Protein AF-A0A960E0F8-F1 (afdb_monomer)

Solvent-accessible surface area (backbone atoms only — not comparable to full-atom values): 11034 Å² total; per-residue (Å²): 133,82,82,82,68,77,79,79,62,61,65,60,41,51,50,49,64,73,71,56,69,98,69,88,42,74,68,53,52,48,39,42,37,53,30,25,77,69,65,41,74,79,37,56,61,62,50,41,53,30,40,69,68,74,67,52,50,64,63,54,38,47,24,48,31,57,48,30,48,49,85,49,21,68,40,39,47,54,48,59,72,65,53,57,96,76,58,55,85,48,71,66,46,50,50,44,54,52,44,44,54,50,21,29,56,43,6,36,87,58,31,58,62,56,45,49,58,50,51,54,52,48,52,54,53,50,49,56,57,50,73,73,49,81,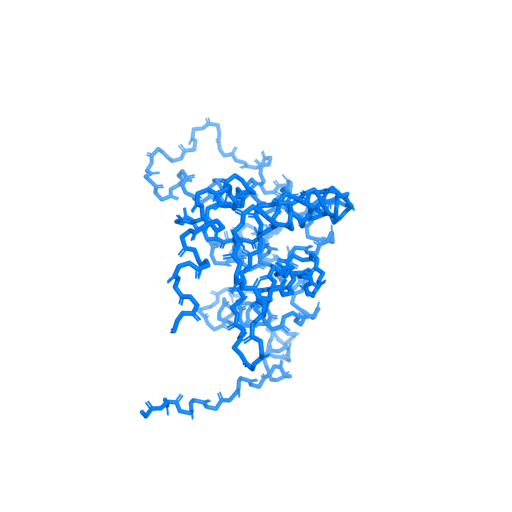94,63,79,68,49,74,48,80,44,79,51,78,59,62,27,22,46,36,43,34,46,90,91,47,75,47,78,38,74,56,52,38,85,39,93,91,45,60,70,42,71,75,70,67,35,73,68,48,52,53,55,50,60,72,65,71,117

Structure (mmCIF, N/CA/C/O backbone):
data_AF-A0A960E0F8-F1
#
_entry.id   AF-A0A960E0F8-F1
#
loop_
_atom_site.group_PDB
_atom_site.id
_atom_site.type_symbol
_atom_site.label_atom_id
_atom_site.label_alt_id
_atom_site.label_comp_id
_atom_site.label_asym_id
_atom_site.label_entity_id
_atom_site.label_seq_id
_atom_site.pdbx_PDB_ins_code
_atom_site.Cartn_x
_atom_site.Cartn_y
_atom_site.Cartn_z
_atom_site.occupancy
_atom_site.B_iso_or_equiv
_atom_site.auth_seq_id
_atom_site.auth_comp_id
_atom_site.auth_asym_id
_atom_site.auth_atom_id
_atom_site.pdbx_PDB_model_num
ATOM 1 N N . MET A 1 1 ? -24.493 16.308 -3.735 1.00 36.81 1 MET A N 1
ATOM 2 C CA . MET A 1 1 ? -24.456 15.844 -5.134 1.00 36.81 1 MET A CA 1
ATOM 3 C C . MET A 1 1 ? -23.112 15.180 -5.298 1.00 36.81 1 MET A C 1
ATOM 5 O O . MET A 1 1 ? -22.125 15.897 -5.362 1.00 36.81 1 MET A O 1
ATOM 9 N N . ALA A 1 2 ? -23.070 13.855 -5.178 1.00 43.25 2 ALA A N 1
ATOM 10 C CA . ALA A 1 2 ? -21.873 13.109 -5.531 1.00 43.25 2 ALA A CA 1
ATOM 11 C C . ALA A 1 2 ? -21.729 13.205 -7.052 1.00 43.25 2 ALA A C 1
ATOM 13 O O . ALA A 1 2 ? -22.718 13.037 -7.768 1.00 43.25 2 ALA A O 1
ATOM 14 N N . ASP A 1 3 ? -20.547 13.605 -7.496 1.00 46.16 3 ASP A N 1
ATOM 15 C CA . ASP A 1 3 ? -20.148 13.582 -8.894 1.00 46.16 3 ASP A CA 1
ATOM 16 C C . ASP A 1 3 ? -20.007 12.099 -9.256 1.00 46.16 3 ASP A C 1
ATOM 18 O O . ASP A 1 3 ? -19.083 11.431 -8.797 1.00 46.16 3 ASP A O 1
ATOM 22 N N . ASP A 1 4 ? -21.009 11.555 -9.944 1.00 52.31 4 ASP A N 1
ATOM 23 C CA . ASP A 1 4 ? -21.080 10.144 -10.341 1.00 52.31 4 ASP A CA 1
ATOM 24 C C . ASP A 1 4 ? -20.206 9.973 -11.593 1.00 52.31 4 ASP A C 1
ATOM 26 O O . ASP A 1 4 ? -20.689 9.806 -12.717 1.00 52.31 4 ASP A O 1
ATOM 30 N N . ALA A 1 5 ? -18.897 10.177 -11.420 1.00 61.34 5 ALA A N 1
ATOM 31 C CA . ALA A 1 5 ? -17.929 9.885 -12.463 1.00 61.34 5 ALA A CA 1
ATOM 32 C C . ALA A 1 5 ? -18.048 8.391 -12.805 1.00 61.34 5 ALA A C 1
ATOM 34 O O . ALA A 1 5 ? -18.150 7.572 -11.889 1.00 61.34 5 ALA A O 1
ATOM 35 N N . PRO A 1 6 ? -18.072 8.018 -14.097 1.00 75.38 6 PRO A N 1
ATOM 36 C CA . PRO A 1 6 ? -18.161 6.615 -14.472 1.00 75.38 6 PRO A CA 1
ATOM 37 C C . PRO A 1 6 ? -16.998 5.840 -13.846 1.00 75.38 6 PRO A C 1
ATOM 39 O O . PRO A 1 6 ? -15.858 6.307 -13.894 1.00 75.38 6 PRO A O 1
ATOM 42 N N . GLU A 1 7 ? -17.291 4.669 -13.271 1.00 83.94 7 GLU A N 1
ATOM 43 C CA . GLU A 1 7 ? -16.252 3.767 -12.770 1.00 83.94 7 GLU A CA 1
ATOM 44 C C . GLU A 1 7 ? -15.221 3.490 -13.880 1.00 83.94 7 GLU A C 1
ATOM 46 O O . GLU A 1 7 ? -15.604 3.314 -15.046 1.00 83.94 7 GLU A O 1
ATOM 51 N N . PRO A 1 8 ? -13.917 3.477 -13.553 1.00 87.62 8 PRO A N 1
ATOM 52 C CA . PRO A 1 8 ? -12.881 3.269 -14.551 1.00 87.62 8 PRO A CA 1
ATOM 53 C C . PRO A 1 8 ? -12.989 1.867 -15.157 1.00 87.62 8 PRO A C 1
ATOM 55 O O . PRO A 1 8 ? -13.122 0.868 -14.450 1.00 87.62 8 PRO A O 1
ATOM 58 N N . ASP A 1 9 ? -12.873 1.781 -16.481 1.00 93.94 9 ASP A N 1
ATOM 59 C CA . ASP A 1 9 ? -12.824 0.500 -17.187 1.00 93.94 9 ASP A CA 1
ATOM 60 C C . ASP A 1 9 ? -11.440 -0.148 -16.999 1.00 93.94 9 ASP A C 1
ATOM 62 O O . ASP A 1 9 ? -10.493 0.100 -17.752 1.00 93.94 9 ASP A O 1
ATOM 66 N N . LEU A 1 10 ? -11.318 -0.972 -15.954 1.00 94.69 10 LEU A N 1
ATOM 67 C CA . LEU A 1 10 ? -10.066 -1.643 -15.589 1.00 94.69 10 LEU A CA 1
ATOM 68 C C . LEU A 1 10 ? -9.563 -2.587 -16.691 1.00 94.69 10 LEU A C 1
ATOM 70 O O . LEU A 1 10 ? -8.353 -2.737 -16.868 1.00 94.69 10 LEU A O 1
ATOM 74 N N . ASP A 1 11 ? -10.464 -3.202 -17.461 1.00 95.31 11 ASP A N 1
ATOM 75 C CA . ASP A 1 11 ? -10.086 -4.089 -18.562 1.00 95.31 11 ASP A CA 1
ATOM 76 C C . ASP A 1 11 ? -9.487 -3.302 -19.726 1.00 95.31 11 ASP A C 1
ATOM 78 O O . ASP A 1 11 ? -8.469 -3.718 -20.287 1.00 95.31 11 ASP A O 1
ATOM 82 N N . ALA A 1 12 ? -10.060 -2.141 -20.053 1.00 93.31 12 ALA A N 1
ATOM 83 C CA . ALA A 1 12 ? -9.498 -1.239 -21.050 1.00 93.31 12 ALA A CA 1
ATOM 84 C C . ALA A 1 12 ? -8.122 -0.705 -20.626 1.00 93.31 12 ALA A C 1
ATOM 86 O O . ALA A 1 12 ? -7.202 -0.684 -21.445 1.00 93.31 12 ALA A O 1
ATOM 87 N N . LEU A 1 13 ? -7.948 -0.331 -19.353 1.00 93.50 13 LEU A N 1
ATOM 88 C CA . LEU A 1 13 ? -6.662 0.136 -18.819 1.00 93.50 13 LEU A CA 1
ATOM 89 C C . LEU A 1 13 ? -5.602 -0.972 -18.845 1.00 93.50 13 LEU A C 1
ATOM 91 O O . LEU A 1 13 ? -4.479 -0.749 -19.299 1.00 93.50 13 LEU A O 1
ATOM 95 N N . ALA A 1 14 ? -5.956 -2.189 -18.427 1.00 93.56 14 ALA A N 1
ATOM 96 C CA . ALA A 1 14 ? -5.048 -3.329 -18.477 1.00 93.56 14 ALA A CA 1
ATOM 97 C C . ALA A 1 14 ? -4.676 -3.701 -19.922 1.00 93.56 14 ALA A C 1
ATOM 99 O O . ALA A 1 14 ? -3.510 -3.977 -20.210 1.00 93.56 14 ALA A O 1
ATOM 100 N N . ALA A 1 15 ? -5.640 -3.672 -20.848 1.00 91.94 15 ALA A N 1
ATOM 101 C CA . ALA A 1 15 ? -5.389 -3.904 -22.268 1.00 91.94 15 ALA A CA 1
ATOM 102 C C . ALA A 1 15 ? -4.500 -2.812 -22.880 1.00 91.94 15 ALA A C 1
ATOM 104 O O . ALA A 1 15 ? -3.608 -3.125 -23.666 1.00 91.94 15 ALA A O 1
ATOM 105 N N . PHE A 1 16 ? -4.702 -1.550 -22.493 1.00 91.44 16 PHE A N 1
ATOM 106 C CA . PHE A 1 16 ? -3.855 -0.429 -22.892 1.00 91.44 16 PHE A CA 1
ATOM 107 C C . PHE A 1 16 ? -2.404 -0.631 -22.439 1.00 91.44 16 PHE A C 1
ATOM 109 O O . PHE A 1 16 ? -1.498 -0.524 -23.265 1.00 91.44 16 PHE A O 1
ATOM 116 N N . LEU A 1 17 ? -2.178 -1.001 -21.172 1.00 90.56 17 LEU A N 1
ATOM 117 C CA . LEU A 1 17 ? -0.832 -1.298 -20.669 1.00 90.56 17 LEU A CA 1
ATOM 118 C C . LEU A 1 17 ? -0.199 -2.505 -21.375 1.00 90.56 17 LEU A C 1
ATOM 120 O O . LEU A 1 17 ? 0.989 -2.478 -21.678 1.00 90.56 17 LEU A O 1
ATOM 124 N N . ALA A 1 18 ? -0.984 -3.542 -21.681 1.00 89.25 18 ALA A N 1
ATOM 125 C CA . ALA A 1 18 ? -0.498 -4.730 -22.383 1.00 89.25 18 ALA A CA 1
ATOM 126 C C . ALA A 1 18 ? -0.169 -4.477 -23.868 1.00 89.25 18 ALA A C 1
ATOM 128 O O . ALA A 1 18 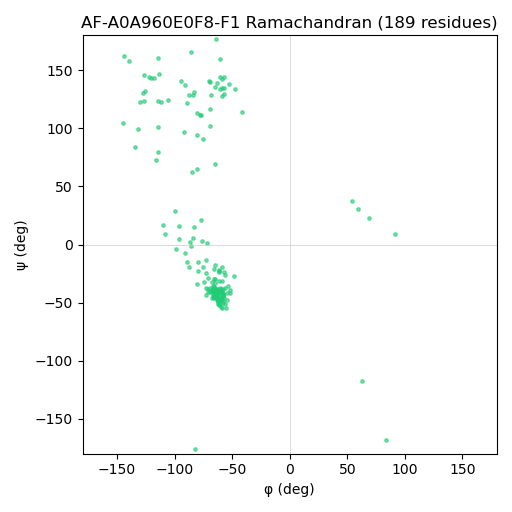? 0.677 -5.167 -24.435 1.00 89.25 18 ALA A O 1
ATOM 129 N N . ALA A 1 19 ? -0.850 -3.522 -24.507 1.00 85.38 19 ALA A N 1
ATOM 130 C CA . ALA A 1 19 ? -0.654 -3.168 -25.913 1.00 85.38 19 ALA A CA 1
ATOM 131 C C . ALA A 1 19 ? 0.423 -2.089 -26.133 1.00 85.38 19 ALA A C 1
ATOM 133 O O . ALA A 1 19 ? 0.837 -1.867 -27.272 1.00 85.38 19 ALA A O 1
ATOM 134 N N . GLY A 1 20 ? 0.831 -1.388 -25.072 1.00 68.38 20 GLY A N 1
ATOM 135 C CA . GLY A 1 20 ? 1.688 -0.209 -25.145 1.00 68.38 20 GLY A CA 1
ATOM 136 C C . GLY A 1 20 ? 3.138 -0.491 -25.554 1.00 68.38 20 GLY A C 1
ATOM 137 O O . GLY A 1 20 ? 3.770 -1.445 -25.109 1.00 68.38 20 GLY A O 1
ATOM 138 N N . GLU A 1 21 ? 3.682 0.407 -26.376 1.00 62.28 21 GLU A N 1
ATOM 139 C CA . GLU A 1 21 ? 5.114 0.565 -26.656 1.00 62.28 21 GLU A CA 1
ATOM 140 C C . GLU A 1 21 ? 5.793 1.489 -25.606 1.00 62.28 21 GLU A C 1
ATOM 142 O O . GLU A 1 21 ? 5.106 2.181 -24.853 1.00 62.28 21 GLU A O 1
ATOM 147 N N . PRO A 1 22 ? 7.140 1.533 -25.507 1.00 53.62 22 PRO A N 1
ATOM 148 C CA . PRO A 1 22 ? 7.876 1.875 -24.280 1.00 53.62 22 PRO A CA 1
ATOM 149 C C . PRO A 1 22 ? 7.942 3.371 -23.906 1.00 53.62 22 PRO A C 1
ATOM 151 O O . PRO A 1 22 ? 8.831 3.769 -23.150 1.00 53.62 22 PRO A O 1
ATOM 154 N N . SER A 1 23 ? 7.053 4.240 -24.387 1.00 63.38 23 SER A N 1
ATOM 155 C CA . SER A 1 23 ? 7.034 5.636 -23.923 1.00 63.38 23 SER A CA 1
ATOM 156 C C . SER A 1 23 ? 6.138 5.790 -22.697 1.00 63.38 23 SER A C 1
ATOM 158 O O . SER A 1 23 ? 4.946 5.503 -22.771 1.00 63.38 23 SER A O 1
ATOM 160 N N . VAL A 1 24 ? 6.698 6.280 -21.587 1.00 70.44 24 VAL A N 1
ATOM 161 C CA . VAL A 1 24 ? 5.896 6.702 -20.432 1.00 70.44 24 VAL A CA 1
ATOM 162 C C . VAL A 1 24 ? 5.126 7.951 -20.831 1.00 70.44 24 VAL A C 1
ATOM 164 O O . VAL A 1 24 ? 5.724 8.969 -21.172 1.00 70.44 24 VAL A O 1
ATOM 167 N N . SER A 1 25 ? 3.805 7.834 -20.836 1.00 83.06 25 SER A N 1
ATOM 168 C CA . SER A 1 25 ? 2.878 8.948 -21.006 1.00 83.06 25 SER A CA 1
ATOM 169 C C . SER A 1 25 ? 2.085 9.144 -19.719 1.00 83.06 25 SER A C 1
ATOM 171 O O . SER A 1 25 ? 1.965 8.203 -18.933 1.00 83.06 25 SER A O 1
ATOM 173 N N . ASP A 1 26 ? 1.490 10.320 -19.533 1.00 87.06 26 ASP A N 1
ATOM 174 C CA . ASP A 1 26 ? 0.601 10.581 -18.393 1.00 87.06 26 ASP A CA 1
ATOM 175 C C . ASP A 1 26 ? -0.519 9.527 -18.301 1.00 87.06 26 ASP A C 1
ATOM 177 O O . ASP A 1 26 ? -0.828 9.049 -17.217 1.00 87.06 26 ASP A O 1
ATOM 181 N N . LEU A 1 27 ? -1.029 9.056 -19.448 1.00 88.38 27 LEU A N 1
ATOM 182 C CA . LEU A 1 27 ? -2.023 7.977 -19.522 1.00 88.38 27 LEU A CA 1
ATOM 183 C C . LEU A 1 27 ? -1.487 6.625 -19.024 1.00 88.38 27 LEU A C 1
ATOM 185 O O . LEU A 1 27 ? -2.232 5.827 -18.464 1.00 88.38 27 LEU A O 1
ATOM 189 N N . THR A 1 28 ? -0.198 6.343 -19.229 1.00 90.25 28 THR A N 1
ATOM 190 C CA . THR A 1 28 ? 0.460 5.142 -18.689 1.00 90.25 28 THR A CA 1
ATOM 191 C C . THR A 1 28 ? 0.518 5.202 -17.171 1.00 90.25 28 THR A C 1
ATOM 193 O O . THR A 1 28 ? 0.204 4.215 -16.511 1.00 90.25 28 THR A O 1
ATOM 196 N N . ILE A 1 29 ? 0.899 6.358 -16.626 1.00 90.56 29 ILE A N 1
ATOM 197 C CA . ILE A 1 29 ? 0.976 6.575 -15.181 1.00 90.56 29 ILE A CA 1
ATOM 198 C C . ILE A 1 29 ? -0.415 6.510 -14.554 1.00 90.56 29 ILE A C 1
ATOM 200 O O . ILE A 1 29 ? -0.595 5.802 -13.567 1.00 90.56 29 ILE A O 1
ATOM 204 N N . GLU A 1 30 ? -1.405 7.163 -15.160 1.00 91.81 30 GLU A N 1
ATOM 205 C CA . GLU A 1 30 ? -2.800 7.117 -14.720 1.00 91.81 30 GLU A CA 1
ATOM 206 C C . GLU A 1 30 ? -3.325 5.678 -14.696 1.00 91.81 30 GLU A C 1
ATOM 208 O O . GLU A 1 30 ? -3.793 5.220 -13.658 1.00 91.81 30 GLU A O 1
ATOM 213 N N . ALA A 1 31 ? -3.148 4.915 -15.780 1.00 93.25 31 ALA A N 1
ATOM 214 C CA . ALA A 1 31 ? -3.567 3.516 -15.824 1.00 93.25 31 ALA A CA 1
ATOM 215 C C . ALA A 1 31 ? -2.889 2.662 -14.740 1.00 93.25 31 ALA A C 1
ATOM 217 O O . ALA A 1 31 ? -3.548 1.835 -14.109 1.00 93.25 31 ALA A O 1
ATOM 218 N N . VAL A 1 32 ? -1.589 2.865 -14.494 1.00 94.31 32 VAL A N 1
ATOM 219 C CA . VAL A 1 32 ? -0.855 2.167 -13.426 1.00 94.31 32 VAL A CA 1
ATOM 220 C C . VAL A 1 32 ? -1.406 2.523 -12.048 1.00 94.31 32 VAL A C 1
ATOM 222 O O . VAL A 1 32 ? -1.671 1.626 -11.250 1.00 94.31 32 VAL A O 1
ATOM 225 N N . VAL A 1 33 ? -1.605 3.809 -11.765 1.00 92.62 33 VAL A N 1
ATOM 226 C CA . VAL A 1 33 ? -2.143 4.270 -10.481 1.00 92.62 33 VAL A CA 1
ATOM 227 C C . VAL A 1 33 ? -3.550 3.720 -10.266 1.00 92.62 33 VAL A C 1
ATOM 229 O O . VAL A 1 33 ? -3.792 3.070 -9.252 1.00 92.62 33 VAL A O 1
ATOM 232 N N . THR A 1 34 ? -4.445 3.878 -11.242 1.00 93.12 34 THR A N 1
ATOM 233 C CA . THR A 1 34 ? -5.831 3.411 -11.138 1.00 93.12 34 THR A CA 1
ATOM 234 C C . THR A 1 34 ? -5.904 1.902 -10.922 1.00 93.12 34 THR A C 1
ATOM 236 O O . THR A 1 34 ? -6.620 1.445 -10.031 1.00 93.12 34 THR A O 1
ATOM 239 N N . LEU A 1 35 ? -5.148 1.101 -11.678 1.00 94.62 35 LEU A N 1
ATOM 240 C CA . LEU A 1 35 ? -5.141 -0.353 -11.491 1.00 94.62 35 LEU A CA 1
ATOM 241 C C . LEU A 1 35 ? -4.558 -0.756 -10.127 1.00 94.62 35 LEU A C 1
ATOM 243 O O . LEU A 1 35 ? -5.061 -1.693 -9.506 1.00 94.62 35 LEU A O 1
ATOM 247 N N . ALA A 1 36 ? -3.532 -0.051 -9.637 1.00 92.69 36 ALA A N 1
ATOM 248 C CA . ALA A 1 36 ? -2.955 -0.308 -8.321 1.00 92.69 36 ALA A CA 1
ATOM 249 C C . ALA A 1 36 ? -3.933 0.018 -7.180 1.00 92.69 36 ALA A C 1
ATOM 251 O O . ALA A 1 36 ? -4.069 -0.781 -6.250 1.00 92.69 36 ALA A O 1
ATOM 252 N N . GLU A 1 37 ? -4.655 1.137 -7.273 1.00 88.56 37 GLU A N 1
ATOM 253 C CA . GLU A 1 37 ? -5.718 1.519 -6.332 1.00 88.56 37 GLU A CA 1
ATOM 254 C C . GLU A 1 37 ? -6.834 0.466 -6.282 1.00 88.56 37 GLU A C 1
ATOM 256 O O . GLU A 1 37 ? -7.274 0.080 -5.199 1.00 88.56 37 GLU A O 1
ATOM 261 N N . HIS A 1 38 ? -7.219 -0.074 -7.443 1.00 91.38 38 HIS A N 1
ATOM 262 C CA . HIS A 1 38 ? -8.248 -1.113 -7.572 1.00 91.38 38 HIS A CA 1
ATOM 263 C C . HIS A 1 38 ? -7.725 -2.538 -7.347 1.00 91.38 38 HIS A C 1
ATOM 265 O O . HIS A 1 38 ? -8.470 -3.505 -7.510 1.00 91.38 38 HIS A O 1
ATOM 271 N N . ARG A 1 39 ? -6.456 -2.695 -6.950 1.00 90.00 39 ARG A N 1
ATOM 272 C CA . ARG A 1 39 ? -5.836 -3.996 -6.649 1.00 90.00 39 ARG A CA 1
ATOM 273 C C . ARG A 1 39 ? -5.843 -4.977 -7.820 1.00 90.00 39 ARG A C 1
ATOM 275 O O . ARG A 1 39 ? -5.810 -6.195 -7.628 1.00 90.00 39 ARG A O 1
ATOM 282 N N . ASP A 1 40 ? -5.787 -4.462 -9.042 1.00 94.88 40 ASP A N 1
ATOM 283 C CA . ASP A 1 40 ? -5.700 -5.298 -10.227 1.00 94.88 40 ASP A CA 1
ATOM 284 C C . ASP A 1 40 ? -4.277 -5.846 -10.409 1.00 94.88 40 ASP A C 1
ATOM 286 O O . ASP A 1 40 ? -3.335 -5.123 -10.736 1.00 94.88 40 ASP A O 1
ATOM 290 N N . ARG A 1 41 ? -4.112 -7.163 -10.233 1.00 94.69 41 ARG A N 1
ATOM 291 C CA . ARG A 1 41 ? -2.806 -7.844 -10.330 1.00 94.69 41 ARG A CA 1
ATOM 292 C C . ARG A 1 41 ? -2.119 -7.686 -11.685 1.00 94.69 41 ARG A C 1
ATOM 294 O O . ARG A 1 41 ? -0.907 -7.892 -11.760 1.00 94.69 41 ARG A O 1
ATOM 301 N N . ARG A 1 42 ? -2.843 -7.329 -12.750 1.00 95.94 42 ARG A N 1
ATOM 302 C CA . ARG A 1 42 ? -2.263 -7.110 -14.085 1.00 95.94 42 ARG A CA 1
ATOM 303 C C . ARG A 1 42 ? -1.300 -5.919 -14.109 1.00 95.94 42 ARG A C 1
ATOM 305 O O . ARG A 1 42 ? -0.466 -5.859 -15.005 1.00 95.94 42 ARG A O 1
ATOM 312 N N . VAL A 1 43 ? -1.351 -5.031 -13.111 1.00 95.25 43 VAL A N 1
ATOM 313 C CA . VAL A 1 43 ? -0.459 -3.865 -12.990 1.00 95.25 43 VAL A CA 1
ATOM 314 C C . VAL A 1 43 ? 0.965 -4.204 -12.532 1.00 95.25 43 VAL A C 1
ATOM 316 O O . VAL A 1 43 ? 1.887 -3.427 -12.768 1.00 95.25 43 VAL A O 1
ATOM 319 N N . VAL A 1 44 ? 1.180 -5.374 -11.916 1.00 95.94 44 VAL A N 1
ATOM 320 C CA . VAL A 1 44 ? 2.478 -5.746 -11.320 1.00 95.94 44 VAL A CA 1
ATOM 321 C C . VAL A 1 44 ? 3.601 -5.758 -12.360 1.00 95.94 44 VAL A C 1
ATOM 323 O O . VAL A 1 44 ? 4.651 -5.163 -12.134 1.00 95.94 44 VAL A O 1
ATOM 326 N N . GLY A 1 45 ? 3.374 -6.391 -13.515 1.00 94.88 45 GLY A N 1
ATOM 327 C CA . GLY A 1 45 ? 4.344 -6.423 -14.618 1.00 94.88 45 GLY A CA 1
ATOM 328 C C . GLY A 1 45 ? 4.707 -5.021 -15.129 1.00 94.88 45 GLY A C 1
ATOM 329 O O . GLY A 1 45 ? 5.882 -4.664 -15.092 1.00 94.88 45 GLY A O 1
ATOM 330 N N . PRO A 1 46 ? 3.719 -4.191 -15.514 1.00 94.56 46 PRO A N 1
ATOM 331 C CA . PRO A 1 46 ? 3.946 -2.799 -15.899 1.00 94.56 46 PRO A CA 1
ATOM 332 C C . PRO A 1 46 ? 4.739 -1.971 -14.876 1.00 94.56 46 PRO A C 1
ATOM 334 O O . PRO A 1 46 ? 5.633 -1.219 -15.262 1.00 94.56 46 PRO A O 1
ATOM 337 N N . ILE A 1 47 ? 4.467 -2.119 -13.573 1.00 95.56 47 ILE A N 1
ATOM 338 C CA . ILE A 1 47 ? 5.241 -1.433 -12.524 1.00 95.56 47 ILE A CA 1
ATOM 339 C C . ILE A 1 47 ? 6.701 -1.906 -12.532 1.00 95.56 47 ILE A C 1
ATOM 341 O O . ILE A 1 47 ? 7.608 -1.074 -12.502 1.00 95.56 47 ILE A O 1
ATOM 345 N N . ILE A 1 48 ? 6.949 -3.218 -12.616 1.00 96.12 48 ILE A N 1
ATOM 346 C CA . ILE A 1 48 ? 8.312 -3.774 -12.706 1.00 96.12 48 ILE A CA 1
ATOM 347 C C . ILE A 1 48 ? 9.048 -3.207 -13.923 1.00 96.12 48 ILE A C 1
ATOM 349 O O . ILE A 1 48 ? 10.202 -2.790 -13.801 1.00 96.12 48 ILE A O 1
ATOM 353 N N . ASP A 1 49 ? 8.394 -3.142 -15.081 1.00 92.81 49 ASP A N 1
ATOM 354 C CA . ASP A 1 49 ? 8.999 -2.609 -16.303 1.00 92.81 49 ASP A CA 1
ATOM 355 C C . ASP A 1 49 ? 9.387 -1.132 -16.145 1.00 92.81 49 ASP A C 1
ATOM 357 O O . ASP A 1 49 ? 10.464 -0.716 -16.578 1.00 92.81 49 ASP A O 1
ATOM 361 N N . LEU A 1 50 ? 8.549 -0.318 -15.498 1.00 92.88 50 LEU A N 1
ATOM 362 C CA . LEU A 1 50 ? 8.838 1.096 -15.231 1.00 92.88 50 LEU A CA 1
ATOM 363 C C . LEU A 1 50 ? 10.001 1.274 -14.246 1.00 92.88 50 LEU A C 1
ATOM 365 O O . LEU A 1 50 ? 10.903 2.074 -14.512 1.00 92.88 50 LEU A O 1
ATOM 369 N N . LEU A 1 51 ? 10.022 0.495 -13.160 1.00 93.81 51 LEU A N 1
ATOM 370 C CA . LEU A 1 51 ? 11.099 0.499 -12.163 1.00 93.81 51 LEU A CA 1
ATOM 371 C C . LEU A 1 51 ? 12.442 0.102 -12.791 1.00 93.81 51 LEU A C 1
ATOM 373 O O . LEU A 1 51 ? 13.426 0.830 -12.688 1.00 93.81 51 LEU A O 1
ATOM 377 N N . THR A 1 52 ? 12.476 -1.028 -13.497 1.00 92.38 52 THR A N 1
ATOM 378 C CA . THR A 1 52 ? 13.718 -1.610 -14.039 1.00 92.38 52 THR A CA 1
ATOM 379 C C . THR A 1 52 ? 14.293 -0.838 -15.223 1.00 92.38 52 THR A C 1
ATOM 381 O O . THR A 1 52 ? 15.497 -0.883 -15.466 1.00 92.38 52 THR A O 1
ATOM 384 N N . SER A 1 53 ? 13.461 -0.094 -15.951 1.00 89.81 53 SER A N 1
ATOM 385 C CA . SER A 1 53 ? 13.907 0.755 -17.060 1.00 89.81 53 SER A CA 1
ATOM 386 C C . SER A 1 53 ? 14.342 2.161 -16.633 1.00 89.81 53 SER A C 1
ATOM 388 O O . SER A 1 53 ? 14.684 2.971 -17.495 1.00 89.8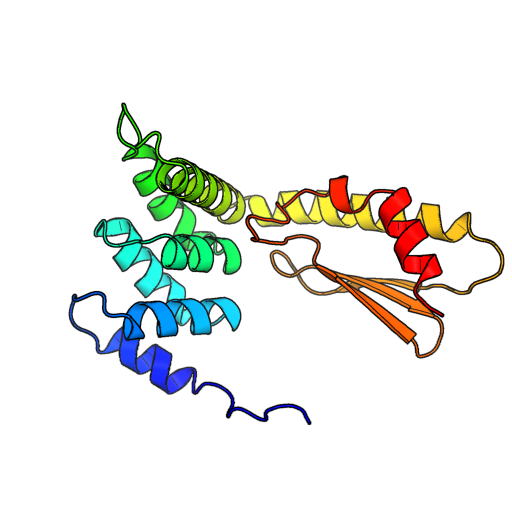1 53 SER A O 1
ATOM 390 N N . GLY A 1 54 ? 14.323 2.469 -15.330 1.00 86.00 54 GLY A N 1
ATOM 391 C CA . GLY A 1 54 ? 14.694 3.786 -14.804 1.00 86.00 54 GLY A CA 1
ATOM 392 C C . GLY A 1 54 ? 13.699 4.892 -15.162 1.00 86.00 54 GLY A C 1
ATOM 393 O O . GLY A 1 54 ? 14.071 6.061 -15.208 1.00 86.00 54 GLY A O 1
ATOM 394 N N . ARG A 1 55 ? 12.444 4.529 -15.455 1.00 87.94 55 ARG A N 1
ATOM 395 C CA . ARG A 1 55 ? 11.369 5.461 -15.838 1.00 87.94 55 ARG A CA 1
ATOM 396 C C . ARG A 1 55 ? 10.311 5.626 -14.740 1.00 87.94 55 ARG A C 1
ATOM 398 O O . ARG A 1 55 ? 9.262 6.207 -14.995 1.00 87.94 55 ARG A O 1
ATOM 405 N N . ALA A 1 56 ? 10.562 5.093 -13.546 1.00 89.12 56 ALA A N 1
ATOM 406 C CA . ALA A 1 56 ? 9.653 5.205 -12.416 1.00 89.12 56 ALA A CA 1
ATOM 407 C C . ALA A 1 56 ? 9.748 6.586 -11.758 1.00 89.12 56 ALA A C 1
ATOM 409 O O . ALA A 1 56 ? 10.749 6.917 -11.118 1.00 89.12 56 ALA A O 1
ATOM 410 N N . ASP A 1 57 ? 8.682 7.366 -11.897 1.00 89.88 57 ASP A N 1
ATOM 411 C CA . ASP A 1 57 ? 8.473 8.590 -11.134 1.00 89.88 57 ASP A CA 1
ATOM 412 C C . ASP A 1 57 ? 7.881 8.296 -9.742 1.00 89.88 57 ASP A C 1
ATOM 414 O O . ASP A 1 57 ? 7.725 7.143 -9.326 1.00 89.88 57 ASP A O 1
ATOM 418 N N . GLU A 1 58 ? 7.571 9.356 -8.995 1.00 90.19 58 GLU A N 1
ATOM 419 C CA . GLU A 1 58 ? 6.970 9.244 -7.665 1.00 90.19 58 GLU A CA 1
ATOM 420 C C . GLU A 1 58 ? 5.636 8.478 -7.685 1.00 90.19 58 GLU A C 1
ATOM 422 O O . GLU A 1 58 ? 5.375 7.685 -6.781 1.00 90.19 58 GLU A O 1
ATOM 427 N N . LEU A 1 59 ? 4.799 8.674 -8.708 1.00 91.38 59 LEU A N 1
ATOM 428 C CA . LEU A 1 59 ? 3.483 8.042 -8.792 1.00 91.38 59 LEU A CA 1
ATOM 429 C C . LEU A 1 59 ? 3.599 6.535 -9.022 1.00 91.38 59 LEU A C 1
ATOM 431 O O . LEU A 1 59 ? 2.857 5.775 -8.405 1.00 91.38 59 LEU A O 1
ATOM 435 N N . VAL A 1 60 ? 4.570 6.083 -9.820 1.00 93.88 60 VAL A N 1
ATOM 436 C CA . VAL A 1 60 ? 4.859 4.646 -9.987 1.00 93.88 60 VAL A CA 1
ATOM 437 C C . VAL A 1 60 ? 5.312 4.020 -8.671 1.00 93.88 60 VAL A C 1
ATOM 439 O O . VAL A 1 60 ? 4.831 2.950 -8.295 1.00 93.88 60 VAL A O 1
ATOM 442 N N . VAL A 1 61 ? 6.221 4.681 -7.950 1.00 94.25 61 VAL A N 1
ATOM 443 C CA . VAL A 1 61 ? 6.703 4.195 -6.646 1.00 94.25 61 VAL A CA 1
ATOM 444 C C . VAL A 1 61 ? 5.553 4.137 -5.639 1.00 94.25 61 VAL A C 1
ATOM 446 O O . VAL A 1 61 ? 5.429 3.165 -4.892 1.00 94.25 61 VAL A O 1
ATOM 449 N N . ARG A 1 62 ? 4.657 5.130 -5.662 1.00 91.06 62 ARG A N 1
ATOM 450 C CA . ARG A 1 62 ? 3.445 5.134 -4.838 1.00 91.06 62 ARG A CA 1
ATOM 451 C C . ARG A 1 62 ? 2.470 4.034 -5.208 1.00 91.06 62 ARG A C 1
ATOM 453 O O . ARG A 1 62 ? 1.988 3.359 -4.307 1.00 91.06 62 ARG A O 1
ATOM 460 N N . ALA A 1 63 ? 2.239 3.788 -6.493 1.00 93.19 63 ALA A N 1
ATOM 461 C CA . ALA A 1 63 ? 1.430 2.666 -6.953 1.00 93.19 63 ALA A CA 1
ATOM 462 C C . ALA A 1 63 ? 1.999 1.329 -6.451 1.00 93.19 63 ALA A C 1
ATOM 464 O O . ALA A 1 63 ? 1.250 0.496 -5.942 1.00 93.19 63 ALA A O 1
ATOM 465 N N . ALA A 1 64 ? 3.325 1.152 -6.500 1.00 95.12 64 AL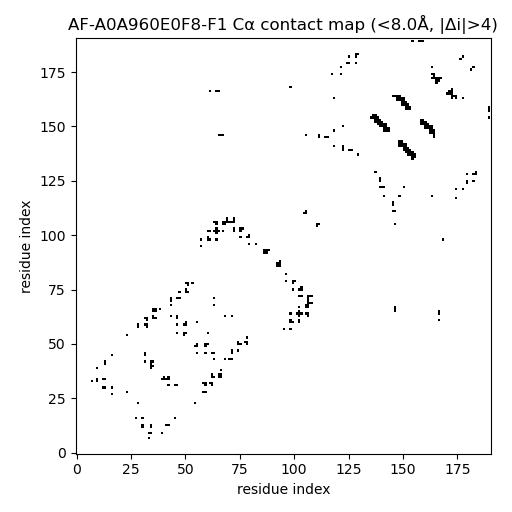A A N 1
ATOM 466 C CA . ALA A 1 64 ? 3.991 -0.035 -5.969 1.00 95.12 64 ALA A CA 1
ATOM 467 C C . ALA A 1 64 ? 3.784 -0.188 -4.452 1.00 95.12 64 ALA A C 1
ATOM 469 O O . ALA A 1 64 ? 3.390 -1.257 -3.987 1.00 95.12 64 ALA A O 1
ATOM 470 N N . GLY A 1 65 ? 3.994 0.886 -3.684 1.00 92.00 65 GLY A N 1
ATOM 471 C CA . GLY A 1 65 ? 3.806 0.894 -2.232 1.00 92.00 65 GLY A CA 1
ATOM 472 C C . GLY A 1 65 ? 2.351 0.709 -1.799 1.00 92.00 65 GLY A C 1
ATOM 473 O O . GLY A 1 65 ? 2.082 -0.021 -0.842 1.00 92.00 65 GLY A O 1
ATOM 474 N N . TRP A 1 66 ? 1.399 1.306 -2.522 1.00 89.19 66 TRP A N 1
ATOM 475 C CA . TRP A 1 66 ? -0.025 1.051 -2.331 1.00 89.19 66 TRP A CA 1
ATOM 476 C C . TRP A 1 66 ? -0.330 -0.414 -2.563 1.00 89.19 66 TRP A C 1
ATOM 478 O O . TRP A 1 66 ? -0.894 -1.030 -1.660 1.00 89.19 66 TRP A O 1
ATOM 488 N N . PHE A 1 67 ? 0.063 -0.959 -3.721 1.00 93.88 67 PHE A N 1
ATOM 489 C CA . PHE A 1 67 ? -0.223 -2.332 -4.134 1.00 93.88 67 PHE A CA 1
ATOM 490 C C . PHE A 1 67 ? 0.397 -3.370 -3.185 1.00 93.88 67 PHE A C 1
ATOM 492 O O . PHE A 1 67 ? -0.283 -4.328 -2.821 1.00 93.88 67 PHE A O 1
ATOM 499 N N . ALA A 1 68 ? 1.633 -3.123 -2.735 1.00 94.06 68 ALA A N 1
ATOM 500 C CA . ALA A 1 68 ? 2.400 -3.920 -1.774 1.00 94.06 68 ALA A CA 1
ATOM 501 C C . ALA A 1 68 ? 2.551 -5.411 -2.144 1.00 94.06 68 ALA A C 1
ATOM 503 O O . ALA A 1 68 ? 2.507 -6.283 -1.278 1.00 94.06 68 ALA A O 1
ATOM 504 N N . ASP A 1 69 ? 2.712 -5.732 -3.432 1.00 96.25 69 ASP A N 1
ATOM 505 C CA . ASP A 1 69 ? 2.917 -7.124 -3.861 1.00 96.25 69 ASP A CA 1
ATOM 506 C C . ASP A 1 69 ? 4.390 -7.540 -3.738 1.00 96.25 69 ASP A C 1
ATOM 508 O O . ASP A 1 69 ? 5.272 -6.835 -4.244 1.00 96.25 69 ASP A O 1
ATOM 512 N N . PRO A 1 70 ? 4.677 -8.708 -3.130 1.00 97.00 70 PRO A N 1
ATOM 513 C CA . PRO A 1 70 ? 6.044 -9.184 -2.957 1.00 97.00 70 PRO A CA 1
ATOM 514 C C . PRO A 1 70 ? 6.868 -9.345 -4.236 1.00 97.00 70 PRO A C 1
ATOM 516 O O . PRO A 1 70 ? 8.097 -9.279 -4.197 1.00 97.00 70 PRO A O 1
ATOM 519 N N . GLY A 1 71 ? 6.219 -9.527 -5.387 1.00 97.06 71 GLY A N 1
ATOM 520 C CA . GLY A 1 71 ? 6.872 -9.581 -6.691 1.00 97.06 71 GLY A CA 1
ATOM 521 C C . GLY A 1 71 ? 7.527 -8.262 -7.113 1.00 97.06 71 GLY A C 1
ATOM 522 O O . GLY A 1 71 ? 8.442 -8.287 -7.933 1.00 97.06 71 GLY A O 1
ATOM 523 N N . LEU A 1 72 ? 7.118 -7.125 -6.537 1.00 97.50 72 LEU A N 1
ATOM 524 C CA . LEU A 1 72 ? 7.695 -5.803 -6.817 1.00 97.50 72 LEU A CA 1
ATOM 525 C C . LEU A 1 72 ? 9.010 -5.556 -6.063 1.00 97.50 72 LEU A C 1
ATOM 527 O O . LEU A 1 72 ? 9.826 -4.735 -6.488 1.00 97.50 72 LEU A O 1
ATOM 531 N N . HIS A 1 73 ? 9.242 -6.274 -4.961 1.00 98.00 73 HIS A N 1
ATOM 532 C CA . HIS A 1 73 ? 10.361 -6.022 -4.055 1.00 98.00 73 HIS A CA 1
ATOM 533 C C . HIS A 1 73 ? 11.743 -6.074 -4.714 1.00 98.00 73 HIS A C 1
ATOM 535 O O . HIS A 1 73 ? 12.516 -5.142 -4.498 1.00 98.00 73 HIS A O 1
ATOM 541 N N . PRO A 1 74 ? 12.086 -7.074 -5.553 1.00 98.19 74 PRO A N 1
ATOM 542 C CA . PRO A 1 74 ? 13.403 -7.106 -6.188 1.00 98.19 74 PRO A CA 1
ATOM 543 C C . PRO A 1 74 ? 13.684 -5.873 -7.059 1.00 98.19 74 PRO A C 1
ATOM 545 O O . PRO A 1 74 ? 14.799 -5.358 -7.049 1.00 98.19 74 PRO A O 1
ATOM 548 N N . ALA A 1 75 ? 12.676 -5.374 -7.784 1.00 97.56 75 ALA A N 1
ATOM 549 C CA . ALA A 1 75 ? 12.819 -4.191 -8.632 1.00 97.56 75 ALA A CA 1
ATOM 550 C C . ALA A 1 75 ? 12.959 -2.903 -7.802 1.00 97.56 75 ALA A C 1
ATOM 552 O O . ALA A 1 75 ? 13.759 -2.036 -8.147 1.00 97.56 75 ALA A O 1
ATOM 553 N N . LEU A 1 76 ? 12.224 -2.798 -6.691 1.00 97.50 76 LEU A N 1
ATOM 554 C CA . LEU A 1 76 ? 12.317 -1.668 -5.762 1.00 97.50 76 LEU A CA 1
ATOM 555 C C . LEU A 1 76 ? 13.668 -1.624 -5.034 1.00 97.50 76 LEU A C 1
ATOM 557 O O . LEU A 1 76 ? 14.245 -0.549 -4.899 1.00 97.50 76 LEU A O 1
ATOM 561 N N . VAL A 1 77 ? 14.203 -2.777 -4.619 1.00 97.50 77 VAL A N 1
ATOM 562 C CA . VAL A 1 77 ? 15.550 -2.865 -4.029 1.00 97.50 77 VAL A CA 1
ATOM 563 C C . VAL A 1 77 ? 16.606 -2.431 -5.040 1.00 97.50 77 VAL A C 1
ATOM 565 O O . VAL A 1 77 ? 17.444 -1.601 -4.712 1.00 97.50 77 VAL A O 1
ATOM 568 N N . ALA A 1 78 ? 16.533 -2.914 -6.284 1.00 95.88 78 ALA A N 1
ATOM 569 C CA . ALA A 1 78 ? 17.470 -2.500 -7.328 1.00 95.88 78 ALA A CA 1
ATOM 570 C C . ALA A 1 78 ? 17.403 -0.985 -7.610 1.00 95.88 78 ALA A C 1
ATOM 572 O O . ALA A 1 78 ? 18.435 -0.350 -7.822 1.00 95.88 78 ALA A O 1
ATOM 573 N N . LEU A 1 79 ? 16.202 -0.391 -7.577 1.00 95.06 79 LEU A N 1
ATOM 574 C CA . LEU A 1 79 ? 16.029 1.060 -7.674 1.00 95.06 79 LEU A CA 1
ATOM 575 C C . LEU A 1 79 ? 16.691 1.788 -6.491 1.00 95.06 79 LEU A C 1
ATOM 577 O O . LEU A 1 79 ? 17.402 2.767 -6.710 1.00 95.06 79 LEU A O 1
ATOM 581 N N . ALA A 1 80 ? 16.484 1.307 -5.261 1.00 93.19 80 ALA A N 1
ATOM 582 C CA . ALA A 1 80 ? 17.075 1.875 -4.048 1.00 93.19 80 ALA A CA 1
ATOM 583 C C . ALA A 1 80 ? 18.612 1.776 -4.039 1.00 93.19 80 ALA A C 1
ATOM 585 O O . ALA A 1 80 ? 19.290 2.734 -3.678 1.00 93.19 80 ALA A O 1
ATOM 586 N N . GLU A 1 81 ? 19.177 0.658 -4.497 1.00 92.50 81 GLU A N 1
ATOM 587 C CA . GLU A 1 81 ? 20.628 0.470 -4.651 1.00 92.50 81 GLU A CA 1
ATOM 588 C C . GLU A 1 81 ? 21.229 1.386 -5.726 1.00 92.50 81 GLU A C 1
ATOM 590 O O . GLU A 1 81 ? 22.385 1.791 -5.625 1.00 92.50 81 GLU A O 1
ATOM 595 N N . GLY A 1 82 ? 20.440 1.744 -6.744 1.00 87.88 82 GLY A N 1
ATOM 596 C CA . GLY A 1 82 ? 20.807 2.712 -7.778 1.00 87.88 82 GLY A CA 1
ATOM 597 C C . GLY A 1 82 ? 20.751 4.174 -7.324 1.00 87.88 82 GLY A C 1
ATOM 598 O O . GLY A 1 82 ? 20.972 5.071 -8.143 1.00 87.88 82 GLY A O 1
ATOM 599 N N . ARG A 1 83 ? 20.439 4.437 -6.048 1.00 85.50 83 ARG A N 1
ATOM 600 C CA . ARG A 1 83 ? 20.388 5.788 -5.488 1.00 85.50 83 ARG A CA 1
ATOM 601 C C . ARG A 1 83 ? 21.740 6.499 -5.669 1.00 85.50 83 ARG A C 1
ATOM 603 O O . ARG A 1 83 ? 22.768 5.950 -5.280 1.00 85.50 83 ARG A O 1
ATOM 610 N N . PRO A 1 84 ? 21.762 7.730 -6.217 1.00 82.12 84 PRO A N 1
ATOM 611 C CA . PRO A 1 84 ? 22.998 8.495 -6.358 1.00 82.12 84 PRO A CA 1
ATOM 612 C C . PRO A 1 84 ? 23.679 8.735 -5.005 1.00 82.12 84 PRO A C 1
ATOM 614 O O . PRO A 1 84 ? 22.991 9.030 -4.029 1.00 82.12 84 PRO A O 1
ATOM 617 N N . ASP A 1 85 ? 25.017 8.690 -4.975 1.00 73.50 85 ASP A N 1
ATOM 618 C CA . ASP A 1 85 ? 25.826 8.962 -3.770 1.00 73.50 85 ASP A CA 1
ATOM 619 C C . ASP A 1 85 ? 25.579 10.369 -3.187 1.00 73.50 85 ASP A C 1
ATOM 621 O O . ASP A 1 85 ? 25.653 10.569 -1.975 1.00 73.50 85 ASP A O 1
ATOM 625 N N . ASP A 1 86 ? 25.262 11.338 -4.053 1.00 69.25 86 ASP A N 1
ATOM 626 C CA . ASP A 1 86 ? 24.763 12.669 -3.692 1.00 69.25 86 ASP A CA 1
ATOM 627 C C . ASP A 1 86 ? 23.320 12.798 -4.204 1.00 69.25 86 ASP A C 1
ATOM 629 O O . ASP A 1 86 ? 23.082 13.310 -5.307 1.00 69.25 86 ASP A O 1
ATOM 633 N N . PRO A 1 87 ? 22.336 12.231 -3.481 1.00 66.94 87 PRO A N 1
ATOM 634 C CA . PRO A 1 87 ? 20.951 12.343 -3.888 1.00 66.94 87 PRO A CA 1
ATOM 635 C C . PRO A 1 87 ? 20.573 13.820 -3.835 1.00 66.94 87 PRO A C 1
ATOM 637 O O . PRO A 1 87 ? 20.935 14.522 -2.891 1.00 66.94 87 PRO A O 1
ATOM 640 N N . THR A 1 88 ? 19.824 14.288 -4.836 1.00 64.69 88 THR A N 1
ATOM 641 C CA . THR A 1 88 ? 19.302 15.658 -4.881 1.00 64.69 88 THR A CA 1
ATOM 642 C C . THR A 1 88 ? 18.805 16.076 -3.502 1.00 64.69 88 THR A C 1
ATOM 644 O O . THR A 1 88 ? 17.826 15.530 -2.999 1.00 64.69 88 THR A O 1
ATOM 647 N N . THR A 1 89 ? 19.483 17.060 -2.906 1.00 74.31 89 THR A N 1
ATOM 648 C CA . THR A 1 89 ? 19.111 17.664 -1.616 1.00 74.31 89 THR A CA 1
ATOM 649 C C . THR A 1 89 ? 17.861 18.533 -1.727 1.00 74.31 89 THR A C 1
ATOM 651 O O . THR A 1 89 ? 17.427 19.134 -0.742 1.00 74.31 89 THR A O 1
ATOM 654 N N . SER A 1 90 ? 17.278 18.605 -2.928 1.00 79.75 90 SER A N 1
ATOM 655 C CA . SER A 1 90 ? 15.979 19.214 -3.125 1.00 79.75 90 SER A CA 1
ATOM 656 C C . SER A 1 90 ? 14.931 18.455 -2.299 1.00 79.75 90 SER A C 1
ATOM 658 O O . SER A 1 90 ? 15.022 17.229 -2.151 1.00 79.75 90 SER A O 1
ATOM 660 N N . PRO A 1 91 ? 13.934 19.159 -1.743 1.00 77.88 91 PRO A N 1
ATOM 661 C CA . PRO A 1 91 ? 12.854 18.524 -0.999 1.00 77.88 91 PRO A CA 1
ATOM 662 C C . PRO A 1 91 ? 12.181 17.390 -1.782 1.00 77.88 91 PRO A C 1
ATOM 664 O O . PRO A 1 91 ? 11.907 16.340 -1.213 1.00 77.88 91 PRO A O 1
ATOM 667 N N . GLU A 1 92 ? 11.986 17.557 -3.091 1.00 81.69 92 GLU A N 1
ATOM 668 C CA . GLU A 1 92 ? 11.341 16.569 -3.963 1.00 81.69 92 GLU A CA 1
ATOM 669 C C . GLU A 1 92 ? 12.168 15.281 -4.075 1.00 81.69 92 GLU A C 1
ATOM 671 O O . GLU A 1 92 ? 11.626 14.181 -3.991 1.00 81.69 92 GLU A O 1
ATOM 676 N N . GLY A 1 93 ? 13.493 15.402 -4.196 1.00 83.62 93 GLY A N 1
ATOM 677 C CA . GLY A 1 93 ? 14.391 14.251 -4.241 1.00 83.62 93 GLY A CA 1
ATOM 678 C C . GLY A 1 93 ? 14.415 13.468 -2.928 1.00 83.62 93 GLY A C 1
ATOM 679 O O . GLY A 1 93 ? 14.402 12.238 -2.936 1.00 83.62 93 GLY A O 1
ATOM 680 N N . LEU A 1 94 ? 14.411 14.170 -1.791 1.00 83.56 94 LEU A N 1
ATOM 681 C CA . LEU A 1 94 ? 14.331 13.542 -0.468 1.00 83.56 94 LEU A CA 1
ATOM 682 C C . LEU A 1 94 ? 13.007 12.795 -0.276 1.00 83.56 94 LEU A C 1
ATOM 684 O O . LEU A 1 94 ? 13.006 11.672 0.230 1.00 83.56 94 LEU A O 1
ATOM 688 N N . VAL A 1 95 ? 11.902 13.400 -0.713 1.00 84.25 95 VAL A N 1
ATOM 689 C CA . VAL A 1 95 ? 10.569 12.794 -0.682 1.00 84.25 95 VAL A CA 1
ATOM 690 C C . VAL A 1 95 ? 10.516 11.536 -1.541 1.00 84.25 95 VAL A C 1
ATOM 692 O O . VAL A 1 95 ? 10.089 10.493 -1.051 1.00 84.25 95 VAL A O 1
ATOM 695 N N . TYR A 1 96 ? 10.996 11.606 -2.782 1.00 89.19 96 TYR A N 1
ATOM 696 C CA . TYR A 1 96 ? 11.003 10.466 -3.694 1.00 89.19 96 TYR A CA 1
ATOM 697 C C . TYR A 1 96 ? 11.733 9.261 -3.092 1.00 89.19 96 TYR A C 1
ATOM 699 O O . TYR A 1 96 ? 11.167 8.172 -3.004 1.00 89.19 96 TYR A O 1
ATOM 707 N N . TRP A 1 97 ? 12.962 9.450 -2.602 1.00 90.94 97 TRP A N 1
ATOM 708 C CA . TRP A 1 97 ? 13.732 8.340 -2.034 1.00 90.94 97 TRP A CA 1
ATOM 709 C C . TRP A 1 97 ? 13.128 7.802 -0.736 1.00 90.94 97 TRP A C 1
ATOM 711 O O . TRP A 1 97 ? 13.190 6.600 -0.502 1.00 90.94 97 TRP A O 1
ATOM 721 N N . ALA A 1 98 ? 12.481 8.642 0.076 1.00 87.38 98 ALA A N 1
ATOM 722 C CA . ALA A 1 98 ? 11.708 8.157 1.217 1.00 87.38 98 ALA A CA 1
ATOM 723 C C . ALA A 1 98 ? 10.523 7.276 0.778 1.00 87.38 98 ALA A C 1
ATOM 725 O O . ALA A 1 98 ? 10.248 6.264 1.419 1.00 87.38 98 ALA A O 1
ATOM 726 N N . GLN A 1 99 ? 9.847 7.612 -0.327 1.00 89.50 99 GLN A N 1
ATOM 727 C CA . GLN A 1 99 ? 8.783 6.770 -0.887 1.00 89.50 99 GLN A CA 1
ATOM 728 C C . GLN A 1 99 ? 9.324 5.444 -1.427 1.00 89.50 99 GLN A C 1
ATOM 730 O O . GLN A 1 99 ? 8.688 4.411 -1.223 1.00 89.50 99 GLN A O 1
ATOM 735 N N . VAL A 1 100 ? 10.507 5.442 -2.050 1.00 93.62 100 VAL A N 1
ATOM 736 C CA . VAL A 1 100 ? 11.163 4.205 -2.510 1.00 93.62 100 VAL A CA 1
ATOM 737 C C . VAL A 1 100 ? 11.433 3.271 -1.331 1.00 93.62 100 VAL A C 1
ATOM 739 O O . VAL A 1 100 ? 10.991 2.126 -1.361 1.00 93.62 100 VAL A O 1
ATOM 742 N N . GLU A 1 101 ? 12.069 3.758 -0.264 1.00 92.06 101 GLU A N 1
ATOM 743 C CA . GLU A 1 101 ? 12.355 2.952 0.936 1.00 92.06 101 GLU A CA 1
ATOM 744 C C . GLU A 1 101 ? 11.076 2.400 1.584 1.00 92.06 101 GLU A C 1
ATOM 746 O O . GLU A 1 101 ? 11.011 1.235 1.985 1.00 92.06 101 GLU A O 1
ATOM 751 N N . ARG A 1 102 ? 10.009 3.206 1.641 1.00 89.25 102 ARG A N 1
ATOM 752 C CA . ARG A 1 102 ? 8.709 2.745 2.146 1.00 89.25 102 ARG A CA 1
ATOM 753 C C . ARG A 1 102 ? 8.101 1.664 1.256 1.00 8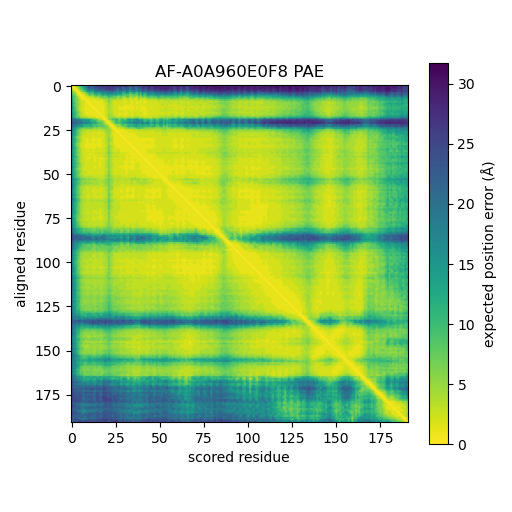9.25 102 ARG A C 1
ATOM 755 O O . ARG A 1 102 ? 7.599 0.668 1.772 1.00 89.25 102 ARG A O 1
ATOM 762 N N . ALA A 1 103 ? 8.138 1.840 -0.064 1.00 93.62 103 ALA A N 1
ATOM 763 C CA . ALA A 1 103 ? 7.638 0.843 -1.005 1.00 93.62 103 ALA A CA 1
ATOM 764 C C . ALA A 1 103 ? 8.430 -0.471 -0.895 1.00 93.62 103 ALA A C 1
ATOM 766 O O . ALA A 1 103 ? 7.817 -1.540 -0.895 1.00 93.62 103 ALA A O 1
ATOM 767 N N . VAL A 1 104 ? 9.759 -0.401 -0.724 1.00 95.69 104 VAL A N 1
ATOM 768 C CA . VAL A 1 104 ? 10.614 -1.566 -0.426 1.00 95.69 104 VAL A CA 1
ATOM 769 C C . VAL A 1 104 ? 10.108 -2.277 0.825 1.00 95.69 104 VAL A C 1
ATOM 771 O O . VAL A 1 104 ? 9.792 -3.461 0.757 1.00 95.69 104 VAL A O 1
ATOM 774 N N . GLY A 1 105 ? 9.959 -1.559 1.943 1.00 92.94 105 GLY A N 1
ATOM 775 C CA . GLY A 1 105 ? 9.484 -2.129 3.207 1.00 92.94 105 GLY A CA 1
ATOM 776 C C . GLY A 1 105 ? 8.139 -2.850 3.081 1.00 92.94 105 GLY A C 1
ATOM 777 O O . GLY A 1 105 ? 7.973 -3.948 3.604 1.00 92.94 105 GLY A O 1
ATOM 778 N N . ARG A 1 106 ? 7.200 -2.276 2.326 1.00 92.12 106 ARG A N 1
ATOM 779 C CA . ARG A 1 106 ? 5.857 -2.848 2.142 1.00 92.12 106 ARG A CA 1
ATOM 780 C C . ARG A 1 106 ? 5.806 -4.052 1.223 1.00 92.12 106 ARG A C 1
ATOM 782 O O . ARG A 1 106 ? 4.985 -4.942 1.411 1.00 92.12 106 ARG A O 1
ATOM 789 N N . CYS A 1 107 ? 6.675 -4.082 0.222 1.00 95.88 107 CYS A N 1
ATOM 790 C CA . CYS A 1 107 ? 6.733 -5.199 -0.706 1.00 95.88 107 CYS A CA 1
ATOM 791 C C . CYS A 1 107 ? 7.614 -6.340 -0.180 1.00 95.88 107 CYS A C 1
ATOM 793 O O . CYS A 1 107 ? 7.751 -7.343 -0.870 1.00 95.88 107 CYS A O 1
ATOM 795 N N . ARG A 1 108 ? 8.249 -6.248 0.999 1.00 96.06 108 ARG A N 1
ATOM 796 C CA . ARG A 1 108 ? 9.089 -7.359 1.476 1.00 96.06 108 ARG A CA 1
ATOM 797 C C . ARG A 1 108 ? 8.275 -8.661 1.568 1.00 96.06 108 ARG A C 1
ATOM 799 O O . ARG A 1 108 ? 7.113 -8.626 1.970 1.00 96.06 108 ARG A O 1
ATOM 806 N N . PRO A 1 109 ? 8.870 -9.829 1.262 1.00 96.44 109 PRO A N 1
ATOM 807 C CA . PRO A 1 109 ? 8.163 -11.111 1.323 1.00 96.44 109 PRO A CA 1
ATOM 808 C C . PRO A 1 109 ? 7.530 -11.443 2.682 1.00 96.44 109 PRO A C 1
ATOM 810 O O . PRO A 1 109 ? 6.568 -12.203 2.736 1.00 96.44 109 PRO A O 1
ATOM 813 N N . ASP A 1 110 ? 8.072 -10.893 3.766 1.00 93.75 110 ASP A N 1
ATOM 814 C CA . ASP A 1 110 ? 7.612 -11.075 5.142 1.00 93.75 110 ASP A CA 1
ATOM 815 C C . ASP A 1 110 ? 6.735 -9.921 5.665 1.00 93.75 110 ASP A C 1
ATOM 817 O O . ASP A 1 110 ? 6.203 -10.027 6.768 1.00 93.75 110 ASP A O 1
ATOM 821 N N . ALA A 1 111 ? 6.530 -8.853 4.881 1.00 91.81 111 ALA A N 1
ATOM 822 C CA . ALA A 1 111 ? 5.814 -7.652 5.319 1.00 91.81 111 ALA A CA 1
ATOM 823 C C . ALA A 1 111 ? 4.380 -7.950 5.773 1.00 91.81 111 ALA A C 1
ATOM 825 O O . ALA A 1 111 ? 3.935 -7.412 6.779 1.00 91.81 111 ALA A O 1
ATOM 826 N N . ALA A 1 112 ? 3.670 -8.839 5.072 1.00 91.56 112 ALA A N 1
ATOM 827 C CA . ALA A 1 112 ? 2.304 -9.210 5.438 1.00 91.56 112 ALA A CA 1
ATOM 828 C C . ALA A 1 112 ? 2.230 -9.957 6.783 1.00 91.56 112 ALA A C 1
ATOM 830 O O . ALA A 1 112 ? 1.290 -9.748 7.542 1.00 91.56 112 ALA A O 1
ATOM 831 N N . ALA A 1 113 ? 3.221 -10.802 7.088 1.00 91.06 113 ALA A N 1
ATOM 832 C CA . ALA A 1 113 ? 3.267 -11.531 8.355 1.00 91.06 113 ALA A CA 1
ATOM 833 C C . ALA A 1 113 ? 3.615 -10.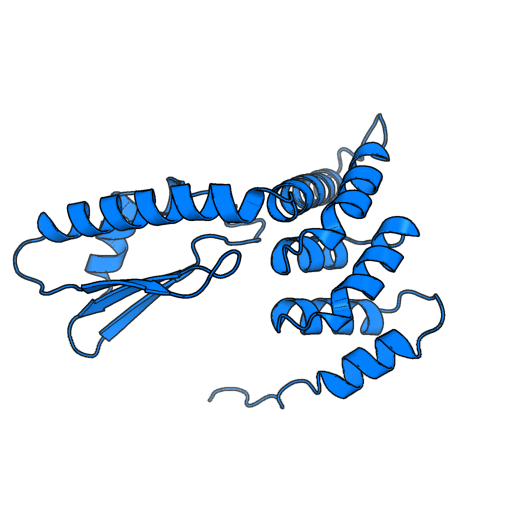596 9.523 1.00 91.06 113 ALA A C 1
ATOM 835 O O . ALA A 1 113 ? 2.973 -10.646 10.566 1.00 91.06 113 ALA A O 1
ATOM 836 N N . GLU A 1 114 ? 4.588 -9.699 9.334 1.00 89.25 114 GLU A N 1
ATOM 837 C CA . GLU A 1 114 ? 4.912 -8.668 10.330 1.00 89.25 114 GLU A CA 1
ATOM 838 C C . GLU A 1 114 ? 3.728 -7.709 10.549 1.00 89.25 114 GLU A C 1
ATOM 840 O O . GLU A 1 114 ? 3.418 -7.341 11.683 1.00 89.25 114 GLU A O 1
ATOM 845 N N . ALA A 1 115 ? 3.021 -7.345 9.475 1.00 88.81 115 ALA A N 1
ATOM 846 C CA . ALA A 1 115 ? 1.822 -6.524 9.557 1.00 88.81 115 ALA A CA 1
ATOM 847 C C . ALA A 1 115 ? 0.725 -7.195 10.390 1.00 88.81 115 ALA A C 1
ATOM 849 O O . ALA A 1 115 ? 0.154 -6.533 11.250 1.00 88.81 115 ALA A O 1
ATOM 850 N N . GLU A 1 116 ? 0.471 -8.493 10.206 1.00 90.69 116 GLU A N 1
ATOM 851 C CA . GLU A 1 116 ? -0.520 -9.238 10.994 1.00 90.69 116 GLU A CA 1
ATOM 852 C C . GLU A 1 116 ? -0.218 -9.174 12.506 1.00 90.69 116 GLU A C 1
ATOM 854 O O . GLU A 1 116 ? -1.114 -8.920 13.314 1.00 90.69 116 GLU A O 1
ATOM 859 N N . GLU A 1 117 ? 1.049 -9.324 12.911 1.00 87.81 117 GLU A N 1
ATOM 860 C CA . GLU A 1 117 ? 1.452 -9.217 14.324 1.00 87.81 117 GLU A CA 1
ATOM 861 C C . GLU A 1 117 ? 1.154 -7.823 14.910 1.00 87.81 117 GLU A C 1
ATOM 863 O O . GLU A 1 117 ? 0.674 -7.687 16.047 1.00 87.81 117 GLU A O 1
ATOM 868 N N . ILE A 1 118 ? 1.402 -6.777 14.120 1.00 85.06 118 ILE A N 1
ATOM 869 C CA . ILE A 1 118 ? 1.115 -5.386 14.483 1.00 85.06 118 ILE A CA 1
ATOM 870 C C . ILE A 1 118 ? -0.398 -5.151 14.563 1.00 85.06 118 ILE A C 1
ATOM 872 O O . ILE A 1 118 ? -0.878 -4.576 15.541 1.00 85.06 118 ILE A O 1
ATOM 876 N N . GLU A 1 119 ? -1.159 -5.623 13.577 1.00 87.31 119 GLU A N 1
ATOM 877 C CA . GLU A 1 119 ? -2.617 -5.495 13.491 1.00 87.31 119 GLU A CA 1
ATOM 878 C C . GLU A 1 119 ? -3.316 -6.132 14.698 1.00 87.31 119 GLU A C 1
ATOM 880 O O . GLU A 1 119 ? -4.178 -5.506 15.319 1.00 87.31 119 GLU A O 1
ATOM 885 N N . VAL A 1 120 ? -2.903 -7.341 15.090 1.00 87.44 120 VAL A N 1
ATOM 886 C CA . VAL A 1 120 ? -3.431 -8.037 16.275 1.00 87.44 120 VAL A CA 1
ATOM 887 C C . VAL A 1 120 ? -3.125 -7.258 17.555 1.00 87.44 120 VAL A C 1
ATOM 889 O O . VAL A 1 120 ? -3.992 -7.113 18.422 1.00 87.44 120 VAL A O 1
ATOM 892 N N . THR A 1 121 ? -1.908 -6.726 17.675 1.00 84.25 121 THR A N 1
ATOM 893 C CA . THR A 1 121 ? -1.502 -5.925 18.838 1.00 84.25 121 THR A CA 1
ATOM 894 C C . THR A 1 121 ? -2.318 -4.635 18.936 1.00 84.25 121 THR A C 1
ATOM 896 O O . THR A 1 121 ? -2.782 -4.276 20.023 1.00 84.25 121 THR A O 1
ATOM 899 N N . LEU A 1 122 ? -2.542 -3.961 17.805 1.00 81.69 122 LEU A N 1
ATOM 900 C CA . LEU A 1 122 ? -3.376 -2.764 17.720 1.00 81.69 122 LEU A CA 1
ATOM 901 C C . LEU A 1 122 ? -4.827 -3.061 18.098 1.00 81.69 122 LEU A C 1
ATOM 903 O O . LEU A 1 122 ? -5.376 -2.371 18.955 1.00 81.69 122 LEU A O 1
ATOM 907 N N . LEU A 1 123 ? -5.426 -4.114 17.534 1.00 85.81 123 LEU A N 1
ATOM 908 C CA . LEU A 1 123 ? -6.795 -4.522 17.855 1.00 85.81 123 LEU A CA 1
ATOM 909 C C . LEU A 1 123 ? -6.975 -4.731 19.364 1.00 85.81 123 LEU A C 1
ATOM 911 O O . LEU A 1 123 ? -7.911 -4.189 19.955 1.00 85.81 123 LEU A O 1
ATOM 915 N N . ALA A 1 124 ? -6.057 -5.466 19.998 1.00 85.00 124 ALA A N 1
ATOM 916 C CA . ALA A 1 124 ? -6.102 -5.722 21.434 1.00 85.00 124 ALA A CA 1
ATOM 917 C C . ALA A 1 124 ? -5.990 -4.426 22.260 1.00 85.00 124 ALA A C 1
ATOM 919 O O . ALA A 1 124 ? -6.718 -4.247 23.240 1.00 85.00 124 ALA A O 1
ATOM 920 N N . ALA A 1 125 ? -5.112 -3.500 21.861 1.00 80.69 125 ALA A N 1
ATOM 921 C CA . ALA A 1 125 ? -4.953 -2.208 22.527 1.00 80.69 125 ALA A CA 1
ATOM 922 C C . ALA A 1 125 ? -6.199 -1.312 22.382 1.00 80.69 125 ALA A C 1
ATOM 924 O O . ALA A 1 125 ? -6.617 -0.664 23.350 1.00 80.69 125 ALA A O 1
ATOM 925 N N . THR A 1 126 ? -6.825 -1.296 21.202 1.00 80.44 126 THR A N 1
ATOM 926 C CA . THR A 1 126 ? -8.069 -0.558 20.946 1.00 80.44 126 THR A CA 1
ATOM 927 C C . THR A 1 126 ? -9.229 -1.142 21.754 1.00 80.44 126 THR A C 1
ATOM 929 O O . THR A 1 126 ? -9.928 -0.391 22.432 1.00 80.44 126 THR A O 1
ATOM 932 N N . GLN A 1 127 ? -9.392 -2.470 21.771 1.00 84.88 127 GLN A N 1
ATOM 933 C CA . GLN A 1 127 ? -10.410 -3.154 22.581 1.00 84.88 127 GLN A CA 1
ATOM 934 C C . GLN A 1 127 ? -10.240 -2.864 24.078 1.00 84.88 127 GLN A C 1
ATOM 936 O O . GLN A 1 127 ? -11.208 -2.523 24.756 1.00 84.88 127 GLN A O 1
ATOM 941 N N . ALA A 1 128 ? -9.008 -2.922 24.592 1.00 82.94 128 ALA A N 1
ATOM 942 C CA . ALA A 1 128 ? -8.722 -2.575 25.982 1.00 82.94 128 ALA A CA 1
ATOM 943 C C . ALA A 1 128 ? -9.083 -1.114 26.302 1.00 82.94 128 ALA A C 1
ATOM 945 O O . ALA A 1 128 ? -9.647 -0.841 27.358 1.00 82.94 128 ALA A O 1
ATOM 946 N N . SER A 1 129 ? -8.808 -0.186 25.380 1.00 78.38 129 SER A N 1
ATOM 947 C CA . SER A 1 129 ? -9.133 1.237 25.551 1.00 78.38 129 SER A CA 1
ATOM 948 C C . SER A 1 129 ? -10.642 1.498 25.568 1.00 78.38 129 SER A C 1
ATOM 950 O O . SER A 1 129 ? -11.098 2.361 26.313 1.00 78.38 129 SER A O 1
ATOM 952 N N . VAL A 1 130 ? -11.423 0.754 24.778 1.00 79.12 130 VAL A N 1
ATOM 953 C CA . VAL A 1 130 ? -12.892 0.852 24.757 1.00 79.12 130 VAL A CA 1
ATOM 954 C C . VAL A 1 130 ? -13.509 0.361 26.065 1.00 79.12 130 VAL A C 1
ATOM 956 O O . VAL A 1 130 ? -14.420 1.006 26.569 1.00 79.12 130 VAL A O 1
ATOM 959 N N . LEU A 1 131 ? -12.991 -0.719 26.661 1.00 79.31 131 LEU A N 1
ATOM 960 C CA . LEU A 1 131 ? -13.495 -1.242 27.942 1.00 79.31 131 LEU A CA 1
ATOM 961 C C . LEU A 1 131 ? -13.370 -0.242 29.103 1.00 79.31 131 LEU A C 1
ATOM 963 O O . LEU A 1 131 ? -14.099 -0.345 30.087 1.00 79.31 131 LEU A O 1
ATOM 967 N N . GLU A 1 132 ? -12.446 0.714 29.011 1.00 73.81 132 GLU A N 1
ATOM 968 C CA . GLU A 1 132 ? -12.298 1.789 29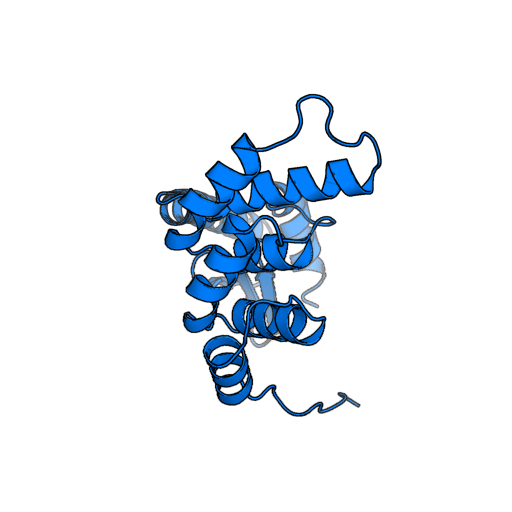.997 1.00 73.81 132 GLU A CA 1
ATOM 969 C C . GLU A 1 132 ? -13.327 2.921 29.814 1.00 73.81 132 GLU A C 1
ATOM 971 O O . GLU A 1 132 ? -13.499 3.745 30.716 1.00 73.81 132 GLU A O 1
ATOM 976 N N . VAL A 1 133 ? -14.002 2.984 28.661 1.00 72.00 133 VAL A N 1
ATOM 977 C CA . VAL A 1 133 ? -15.040 3.973 28.348 1.00 72.00 133 VAL A CA 1
ATOM 978 C C . VAL A 1 133 ? -16.401 3.396 28.735 1.00 72.00 133 VAL A C 1
ATOM 980 O O . VAL A 1 133 ? -17.019 2.637 27.996 1.00 72.00 133 VAL A O 1
ATOM 983 N N . ASP A 1 134 ? -16.867 3.759 29.927 1.00 68.06 134 ASP A N 1
ATOM 984 C CA . ASP A 1 134 ? -18.121 3.246 30.481 1.00 68.06 134 ASP A CA 1
ATOM 985 C C . ASP A 1 134 ? -19.353 3.780 29.714 1.00 68.06 134 ASP A C 1
ATOM 987 O O . ASP A 1 134 ? -19.426 4.964 29.368 1.00 68.06 134 ASP A O 1
ATOM 991 N N . GLY A 1 135 ? -20.350 2.920 29.483 1.00 67.69 135 GLY A N 1
ATOM 992 C CA . GLY A 1 135 ? -21.670 3.317 28.971 1.00 67.69 135 GLY A CA 1
ATOM 993 C C . GLY A 1 135 ? -21.886 3.320 27.449 1.00 67.69 135 GLY A C 1
ATOM 994 O O . GLY A 1 135 ? -22.948 3.777 27.021 1.00 67.69 135 GLY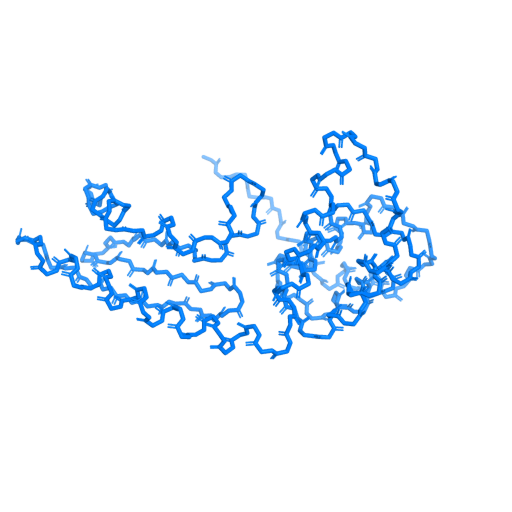 A O 1
ATOM 995 N N . ILE A 1 136 ? -20.956 2.804 26.635 1.00 71.06 136 ILE A N 1
ATOM 996 C CA . ILE A 1 136 ? -21.155 2.621 25.184 1.00 71.06 136 ILE A CA 1
ATOM 997 C C . ILE A 1 136 ? -20.854 1.167 24.798 1.00 71.06 136 ILE A C 1
ATOM 999 O O . ILE A 1 136 ? -19.761 0.673 25.053 1.00 71.06 136 ILE A O 1
ATOM 1003 N N . ASP A 1 137 ? -21.823 0.489 24.178 1.00 81.44 137 ASP A N 1
ATOM 1004 C CA . ASP A 1 137 ? -21.637 -0.851 23.608 1.00 81.44 137 ASP A CA 1
ATOM 1005 C C . ASP A 1 137 ? -20.961 -0.716 22.234 1.00 81.44 137 ASP A C 1
ATOM 1007 O O . ASP A 1 137 ? -21.611 -0.397 21.234 1.00 81.44 137 ASP A O 1
ATOM 1011 N N . LEU A 1 138 ? -19.631 -0.833 22.225 1.00 84.69 138 LEU A N 1
ATOM 1012 C CA . LEU A 1 138 ? -18.772 -0.666 21.052 1.00 84.69 138 LEU A CA 1
ATOM 1013 C C . LEU A 1 138 ? -18.153 -2.007 20.661 1.00 84.69 138 LEU A C 1
ATOM 1015 O O . LEU A 1 138 ? -17.419 -2.606 21.448 1.00 84.69 138 LEU A O 1
ATOM 1019 N N . ASP A 1 139 ? -18.382 -2.427 19.420 1.00 88.69 139 ASP A N 1
ATOM 1020 C CA . ASP A 1 139 ? -17.659 -3.539 18.808 1.00 88.69 139 ASP A CA 1
ATOM 1021 C C . ASP A 1 139 ? -16.416 -3.025 18.070 1.00 88.69 139 ASP A C 1
ATOM 1023 O O . ASP A 1 139 ? -16.468 -2.007 17.372 1.00 88.69 139 ASP A O 1
ATOM 1027 N N . VAL A 1 140 ? -15.294 -3.730 18.227 1.00 89.06 140 VAL A N 1
ATOM 1028 C CA . VAL A 1 140 ? -14.011 -3.388 17.596 1.00 89.06 140 VAL A CA 1
ATOM 1029 C C . VAL A 1 140 ? -13.448 -4.617 16.907 1.00 89.06 140 VAL A C 1
ATOM 1031 O O . VAL A 1 140 ? -13.182 -5.637 17.551 1.00 89.06 140 VAL A O 1
ATOM 1034 N N . ARG A 1 141 ? -13.204 -4.490 15.604 1.00 92.38 141 ARG A N 1
ATOM 1035 C CA . ARG A 1 141 ? -12.750 -5.580 14.735 1.00 92.38 141 ARG A CA 1
ATOM 1036 C C . ARG A 1 141 ? -11.779 -5.087 13.667 1.00 92.38 141 ARG A C 1
ATOM 1038 O O . ARG A 1 141 ? -11.723 -3.894 13.376 1.00 92.38 141 ARG A O 1
ATOM 1045 N N . LEU A 1 142 ? -11.043 -6.023 13.077 1.00 92.38 142 LEU A N 1
ATOM 1046 C CA . LEU A 1 142 ? -10.253 -5.788 11.870 1.00 92.38 142 LEU A CA 1
ATOM 1047 C C . LEU A 1 142 ? -11.064 -6.195 10.636 1.00 92.38 142 LEU A C 1
ATOM 1049 O O . LEU A 1 142 ? -11.756 -7.215 10.656 1.00 92.38 142 LEU A O 1
ATOM 1053 N N . GLU A 1 143 ? -10.961 -5.417 9.564 1.00 94.06 143 GLU A N 1
ATOM 1054 C CA . GLU A 1 143 ? -11.472 -5.775 8.239 1.00 94.06 143 GLU A CA 1
ATOM 1055 C C . GLU A 1 143 ? -10.387 -5.653 7.171 1.00 94.06 143 GLU A C 1
ATOM 1057 O O . GLU A 1 143 ? -9.552 -4.754 7.212 1.00 94.06 143 GLU A O 1
ATOM 1062 N N . GLY A 1 144 ? -10.442 -6.543 6.179 1.00 91.69 144 GLY A N 1
ATOM 1063 C CA . GLY A 1 144 ? -9.462 -6.606 5.101 1.00 91.69 144 GLY A CA 1
ATOM 1064 C C . GLY A 1 144 ? -8.213 -7.401 5.476 1.00 91.69 144 GLY A C 1
ATOM 1065 O O . GLY A 1 144 ? -8.183 -8.134 6.461 1.00 91.69 144 GLY A O 1
ATOM 1066 N N . THR A 1 145 ? -7.195 -7.278 4.635 1.00 91.38 145 THR A N 1
ATOM 1067 C CA . THR A 1 145 ? -5.869 -7.869 4.831 1.00 91.38 145 THR A CA 1
ATOM 1068 C C . THR A 1 145 ? -4.822 -6.862 4.400 1.00 91.38 145 THR A C 1
ATOM 1070 O O . THR A 1 145 ? -5.115 -5.994 3.570 1.00 91.38 145 THR A O 1
ATOM 1073 N N . TYR A 1 146 ? -3.593 -7.009 4.893 1.00 89.94 146 TYR A N 1
ATOM 1074 C CA . TYR A 1 146 ? -2.477 -6.190 4.444 1.00 89.94 146 TYR A CA 1
ATOM 1075 C C . TYR A 1 146 ? -2.428 -6.126 2.903 1.00 89.94 146 TYR A C 1
ATOM 1077 O O . TYR A 1 146 ? -2.566 -7.165 2.248 1.00 89.94 146 TYR A O 1
ATOM 1085 N N . PRO A 1 147 ? -2.253 -4.938 2.296 1.00 89.44 147 PRO A N 1
ATOM 1086 C CA . PRO A 1 147 ? -1.964 -3.638 2.912 1.00 89.44 147 PRO A CA 1
ATOM 1087 C C . PRO A 1 147 ? -3.194 -2.741 3.155 1.00 89.44 147 PRO A C 1
ATOM 1089 O O . PRO A 1 147 ? -3.039 -1.534 3.316 1.00 89.44 147 PRO A O 1
ATOM 1092 N N . THR A 1 148 ? -4.416 -3.272 3.111 1.00 90.00 148 THR A N 1
ATOM 1093 C CA . THR A 1 148 ? -5.664 -2.488 3.219 1.00 90.00 148 THR A CA 1
ATOM 1094 C C . THR A 1 148 ? -6.413 -2.728 4.522 1.00 90.00 148 THR A C 1
ATOM 1096 O O . THR A 1 148 ? -7.604 -2.443 4.594 1.00 90.00 148 THR A O 1
ATOM 1099 N N . THR A 1 149 ? -5.756 -3.299 5.529 1.00 89.56 149 THR A N 1
ATOM 1100 C CA . THR A 1 149 ? -6.397 -3.601 6.807 1.00 89.56 149 THR A CA 1
ATOM 1101 C C . THR A 1 149 ? -6.920 -2.330 7.465 1.00 89.56 149 THR A C 1
ATOM 1103 O O . THR A 1 149 ? -6.221 -1.313 7.552 1.00 89.56 149 THR A O 1
ATOM 1106 N N . GLU A 1 150 ? -8.152 -2.404 7.954 1.00 88.88 150 GLU A N 1
ATOM 1107 C CA . GLU A 1 150 ? -8.820 -1.340 8.684 1.00 88.88 150 GLU A CA 1
ATOM 1108 C C . GLU A 1 150 ? -9.210 -1.796 10.092 1.00 88.88 150 GLU A C 1
ATOM 1110 O O . GLU A 1 150 ? -9.663 -2.924 10.283 1.00 88.88 150 GLU A O 1
ATOM 1115 N N . ILE A 1 151 ? -9.119 -0.894 11.072 1.00 87.31 151 ILE A N 1
ATOM 1116 C CA . ILE A 1 151 ? -9.853 -1.025 12.336 1.00 87.31 151 ILE A CA 1
ATOM 1117 C C . ILE A 1 151 ? -11.257 -0.461 12.125 1.00 87.31 151 ILE A C 1
ATOM 1119 O O . ILE A 1 151 ? -11.421 0.678 11.675 1.00 87.31 151 ILE A O 1
ATOM 1123 N N . VAL A 1 152 ? -12.270 -1.241 12.488 1.00 89.62 152 VAL A N 1
ATOM 1124 C CA . VAL A 1 152 ? -13.678 -0.842 12.435 1.00 89.62 152 VAL A CA 1
ATOM 1125 C C . VAL A 1 152 ? -14.234 -0.768 13.851 1.00 89.62 152 VAL A C 1
ATOM 1127 O O . VAL A 1 152 ? -14.174 -1.742 14.601 1.00 89.62 152 VAL A O 1
ATOM 1130 N N . LEU A 1 153 ? -14.764 0.403 14.203 1.00 88.00 153 LEU A N 1
ATOM 1131 C CA . LEU A 1 153 ? -15.480 0.677 15.450 1.00 88.00 153 LEU A CA 1
ATOM 1132 C C . LEU A 1 153 ? -16.972 0.786 15.136 1.00 88.00 153 LEU A C 1
ATOM 1134 O O . LEU A 1 153 ? -17.351 1.621 14.310 1.00 88.00 153 LEU A O 1
ATOM 1138 N N . SER A 1 154 ? -17.803 -0.009 15.806 1.00 89.00 154 SER A N 1
ATOM 1139 C CA . SER A 1 154 ? -19.247 -0.073 15.543 1.00 89.00 154 SER A CA 1
ATOM 1140 C C . SER A 1 154 ? -20.056 0.165 16.817 1.00 89.00 154 SER A C 1
ATOM 1142 O O . SER A 1 154 ? -19.784 -0.460 17.838 1.00 89.00 154 SER A O 1
ATOM 1144 N N . ALA A 1 155 ? -21.062 1.037 16.755 1.00 87.00 155 ALA A N 1
ATOM 1145 C CA . ALA A 1 155 ? -22.022 1.297 17.831 1.00 87.00 155 ALA A CA 1
ATOM 1146 C C . ALA A 1 155 ? -23.449 1.270 17.261 1.00 87.00 155 ALA A C 1
ATOM 1148 O O . ALA A 1 155 ? -23.914 2.238 16.654 1.00 87.00 155 ALA A O 1
ATOM 1149 N N . GLY A 1 156 ? -24.153 0.148 17.431 1.00 84.94 156 GLY A N 1
ATOM 1150 C CA . GLY A 1 156 ? -25.451 -0.064 16.784 1.00 84.94 156 GLY A CA 1
ATOM 1151 C C . GLY A 1 156 ? -25.323 -0.068 15.257 1.00 84.94 156 GLY A C 1
ATOM 1152 O O . GLY A 1 156 ? -24.653 -0.930 14.701 1.00 84.94 156 GLY A O 1
ATOM 1153 N N . GLU A 1 157 ? -25.965 0.888 14.582 1.00 84.94 157 GLU A N 1
ATOM 1154 C CA . GLU A 1 157 ? -25.889 1.053 13.117 1.00 84.94 157 GLU A CA 1
ATOM 1155 C C . GLU A 1 157 ? -24.753 1.991 12.665 1.00 84.94 157 GLU A C 1
ATOM 1157 O O . GLU A 1 157 ? -24.509 2.135 11.467 1.00 84.94 157 GLU A O 1
ATOM 1162 N N . ALA A 1 158 ? -24.069 2.661 13.598 1.00 84.38 158 ALA A N 1
ATOM 1163 C CA . ALA A 1 158 ? -22.979 3.572 13.271 1.00 84.38 158 ALA A CA 1
ATOM 1164 C C . ALA A 1 158 ? -21.649 2.815 13.173 1.00 84.38 158 ALA A C 1
ATOM 1166 O O . ALA A 1 158 ? -21.260 2.132 14.117 1.00 84.38 158 ALA A O 1
ATOM 1167 N N . GLU A 1 159 ? -20.919 3.005 12.071 1.00 87.94 159 GLU A N 1
ATOM 1168 C CA . GLU A 1 159 ? -19.562 2.483 11.885 1.00 87.94 159 GLU A CA 1
ATOM 1169 C C . GLU A 1 159 ? -18.557 3.610 11.596 1.00 87.94 159 GLU A C 1
ATOM 1171 O O . GLU A 1 159 ? -18.835 4.585 10.883 1.00 87.94 159 GLU A O 1
ATOM 1176 N N . ARG A 1 160 ? -17.338 3.458 12.121 1.00 84.50 160 ARG A N 1
ATOM 1177 C CA . ARG A 1 160 ? -16.162 4.257 11.753 1.00 84.50 160 ARG A CA 1
ATOM 1178 C C . ARG A 1 160 ? -15.013 3.331 11.391 1.00 84.50 160 ARG A C 1
ATOM 1180 O O . ARG A 1 160 ? -14.667 2.437 12.155 1.00 84.50 160 ARG A O 1
ATOM 1187 N N . ARG A 1 161 ? -14.406 3.599 10.236 1.00 86.12 161 ARG A N 1
ATOM 1188 C CA . ARG A 1 161 ? -13.337 2.791 9.642 1.00 86.12 161 ARG A CA 1
ATOM 1189 C C . ARG A 1 161 ? -12.031 3.569 9.628 1.00 86.12 161 ARG A C 1
ATOM 1191 O O . ARG A 1 161 ? -12.034 4.802 9.521 1.00 86.12 161 ARG A O 1
ATOM 1198 N N . HIS A 1 162 ? -10.937 2.839 9.778 1.00 81.25 162 HIS A N 1
ATOM 1199 C CA . HIS A 1 162 ? -9.602 3.384 9.949 1.00 81.25 162 HIS A CA 1
ATOM 1200 C C . HIS A 1 162 ? -8.560 2.517 9.273 1.00 81.25 162 HIS A C 1
ATOM 1202 O O . HIS A 1 162 ? -8.183 1.491 9.828 1.00 81.25 162 HIS A O 1
ATOM 1208 N N . ALA A 1 163 ? -8.051 2.960 8.128 1.00 82.81 163 ALA A N 1
ATOM 1209 C CA . ALA A 1 163 ? -6.905 2.321 7.499 1.00 82.81 163 ALA A CA 1
ATOM 1210 C C . ALA A 1 163 ? -5.689 2.339 8.439 1.00 82.81 163 ALA A C 1
ATOM 1212 O O . ALA A 1 163 ? -5.308 3.395 8.949 1.00 82.81 163 ALA A O 1
ATOM 1213 N N . ILE A 1 164 ? -5.096 1.164 8.654 1.00 80.50 164 ILE A N 1
ATOM 1214 C CA . ILE A 1 164 ? -3.894 0.986 9.480 1.00 80.50 164 ILE A CA 1
ATOM 1215 C C . ILE A 1 164 ? -2.634 1.346 8.685 1.00 80.50 164 ILE A C 1
ATOM 1217 O O . ILE A 1 164 ? -1.684 1.905 9.226 1.00 80.50 164 ILE A O 1
ATOM 1221 N N . TRP A 1 165 ? -2.651 1.067 7.382 1.00 81.56 165 TRP A N 1
ATOM 1222 C CA . TRP A 1 165 ? -1.484 1.132 6.508 1.00 81.56 165 TRP A CA 1
ATOM 1223 C C . TRP A 1 165 ? -1.651 2.199 5.421 1.00 81.56 165 TRP A C 1
ATOM 1225 O O . TRP A 1 165 ? -1.858 1.879 4.245 1.00 81.56 165 TRP A O 1
ATOM 1235 N N . ASN A 1 166 ? -1.560 3.474 5.804 1.00 73.00 166 ASN A N 1
ATOM 1236 C CA . ASN A 1 166 ? -1.613 4.587 4.859 1.00 73.00 166 ASN A CA 1
ATOM 1237 C C . ASN A 1 166 ? -0.269 4.824 4.160 1.00 73.00 166 ASN A C 1
ATOM 1239 O O . ASN A 1 166 ? 0.694 5.348 4.724 1.00 73.00 166 ASN A O 1
ATOM 1243 N N . PHE A 1 167 ? -0.246 4.570 2.854 1.00 67.69 167 PHE A N 1
ATOM 1244 C CA . PHE A 1 167 ? 0.847 5.017 1.995 1.00 67.69 167 PHE A CA 1
ATOM 1245 C C . PHE A 1 167 ? 0.614 6.467 1.534 1.00 67.69 167 PHE A C 1
ATOM 1247 O O . PHE A 1 167 ? 0.412 6.753 0.353 1.00 67.69 167 PHE A O 1
ATOM 1254 N N . ASP A 1 168 ? 0.576 7.387 2.496 1.00 66.81 168 ASP A N 1
ATOM 1255 C CA . ASP A 1 168 ? 0.549 8.832 2.267 1.00 66.81 168 ASP A CA 1
ATOM 1256 C C . ASP A 1 168 ? 1.813 9.454 2.876 1.00 66.81 168 ASP A C 1
ATOM 1258 O O . ASP A 1 168 ? 2.319 9.021 3.914 1.00 66.81 168 ASP A O 1
ATOM 1262 N N . ILE A 1 169 ? 2.358 10.469 2.214 1.00 55.06 169 ILE A N 1
ATOM 1263 C CA . ILE A 1 169 ? 3.481 11.255 2.713 1.00 55.06 169 ILE A CA 1
ATOM 1264 C C . ILE A 1 169 ? 3.122 12.047 3.978 1.00 55.06 169 ILE A C 1
ATOM 1266 O O . ILE A 1 169 ? 3.991 12.280 4.813 1.00 55.06 169 ILE A O 1
ATOM 1270 N N . LEU A 1 170 ? 1.852 12.439 4.129 1.00 56.03 170 LEU A N 1
ATOM 1271 C CA . LEU A 1 170 ? 1.370 13.231 5.265 1.00 56.03 170 LEU A CA 1
ATOM 1272 C C . LEU A 1 170 ? 0.937 12.376 6.460 1.00 56.03 170 LEU A C 1
ATOM 1274 O O . LEU A 1 170 ? 0.864 12.890 7.572 1.00 56.03 170 LEU A O 1
ATOM 1278 N N . ASN A 1 171 ? 0.670 11.090 6.234 1.00 55.62 171 ASN A N 1
ATOM 1279 C CA . ASN A 1 171 ? 0.350 10.111 7.268 1.00 55.62 171 ASN A CA 1
ATOM 1280 C C . ASN A 1 171 ? 1.158 8.844 6.984 1.00 55.62 171 ASN A C 1
ATOM 1282 O O . ASN A 1 171 ? 0.657 7.955 6.290 1.00 55.62 171 ASN A O 1
ATOM 1286 N N . PRO A 1 172 ? 2.425 8.786 7.433 1.00 52.91 172 PRO A N 1
ATOM 1287 C CA . PRO A 1 172 ? 3.234 7.598 7.253 1.00 52.91 172 PRO A CA 1
ATOM 1288 C C . PRO A 1 172 ? 2.600 6.389 7.945 1.00 52.91 172 PRO A C 1
ATOM 1290 O O . PRO A 1 172 ? 1.767 6.540 8.837 1.00 52.91 172 PRO A O 1
ATOM 1293 N N . ASP A 1 173 ? 3.011 5.198 7.509 1.00 56.94 173 ASP A N 1
ATOM 1294 C CA . ASP A 1 173 ? 2.636 3.899 8.072 1.00 56.94 173 ASP A CA 1
ATOM 1295 C C . ASP A 1 173 ? 3.160 3.758 9.503 1.00 56.94 173 ASP A C 1
ATOM 1297 O O . ASP A 1 173 ? 4.105 3.026 9.787 1.00 56.94 173 ASP A O 1
ATOM 1301 N N . GLU A 1 174 ? 2.579 4.524 10.411 1.00 56.72 174 GLU A N 1
ATOM 1302 C CA . GLU A 1 174 ? 2.938 4.552 11.808 1.00 56.72 174 GLU A CA 1
ATOM 1303 C C . GLU A 1 174 ? 1.750 4.016 12.600 1.00 56.72 174 GLU A C 1
ATOM 1305 O O . GLU A 1 174 ? 0.813 4.763 12.890 1.00 56.72 174 GLU A O 1
ATOM 1310 N N . PRO A 1 175 ? 1.802 2.741 13.026 1.00 54.53 175 PRO A N 1
ATOM 1311 C CA . PRO A 1 175 ? 0.890 2.184 14.025 1.00 54.53 175 PRO A CA 1
ATOM 1312 C C . PRO A 1 175 ? 0.755 3.070 15.274 1.00 54.53 175 PRO A C 1
ATOM 1314 O O . PRO A 1 175 ? -0.282 3.075 15.929 1.00 54.53 175 PRO A O 1
ATOM 1317 N N . ALA A 1 176 ? 1.787 3.866 15.583 1.00 52.22 176 ALA A N 1
ATOM 1318 C CA . ALA A 1 176 ? 1.783 4.855 16.658 1.00 52.22 176 ALA A CA 1
ATOM 1319 C C . ALA A 1 176 ? 0.731 5.969 16.481 1.00 52.22 176 ALA A C 1
ATOM 1321 O O . ALA A 1 176 ? 0.324 6.574 17.467 1.00 52.22 176 ALA A O 1
ATOM 1322 N N . THR A 1 177 ? 0.244 6.221 15.262 1.00 52.03 177 THR A N 1
ATOM 1323 C CA . THR A 1 177 ? -0.867 7.158 15.007 1.00 52.03 177 THR A CA 1
ATOM 1324 C C . THR A 1 177 ? -2.224 6.617 15.465 1.00 52.03 177 THR A C 1
ATOM 1326 O O . THR A 1 177 ? -3.171 7.387 15.593 1.00 52.03 177 THR A O 1
ATOM 1329 N N . LEU A 1 178 ? -2.313 5.317 15.771 1.00 54.44 178 LEU A N 1
ATOM 1330 C CA . LEU A 1 178 ? -3.489 4.637 16.323 1.00 54.44 178 LEU A CA 1
ATOM 1331 C C . LEU A 1 178 ? -3.384 4.447 17.845 1.00 54.44 178 LEU A C 1
ATOM 1333 O O . LEU A 1 178 ? -3.929 3.495 18.405 1.00 54.44 178 LEU A O 1
ATOM 1337 N N . ASP A 1 179 ? -2.666 5.336 18.532 1.00 60.16 179 ASP A N 1
ATOM 1338 C CA . ASP A 1 179 ? -2.517 5.264 19.979 1.00 60.16 179 ASP A CA 1
ATOM 1339 C C . ASP A 1 179 ? -3.849 5.457 20.742 1.00 60.16 179 ASP A C 1
ATOM 1341 O O . ASP A 1 179 ? -4.935 5.700 20.196 1.00 60.16 179 ASP A O 1
ATOM 1345 N N . ARG A 1 180 ? -3.771 5.342 22.070 1.00 59.38 180 ARG A N 1
ATOM 1346 C CA . ARG A 1 180 ? -4.924 5.512 22.961 1.00 59.38 180 ARG A CA 1
ATOM 1347 C C . ARG A 1 180 ? -5.613 6.869 22.779 1.00 59.38 180 ARG A C 1
ATOM 1349 O O . ARG A 1 180 ? -6.837 6.933 22.873 1.00 59.38 180 ARG A O 1
ATOM 1356 N N . GLN A 1 181 ? -4.868 7.951 22.540 1.00 64.31 181 GLN A N 1
ATOM 1357 C CA . GLN A 1 181 ? -5.458 9.282 22.367 1.00 64.31 181 GLN A CA 1
ATOM 1358 C C . GLN A 1 181 ? -6.249 9.362 21.062 1.00 64.31 181 GLN A C 1
ATOM 1360 O O . GLN A 1 181 ? -7.359 9.897 21.061 1.00 64.31 181 GLN A O 1
ATOM 1365 N N . PHE A 1 182 ? -5.730 8.772 19.986 1.00 66.19 182 PHE A N 1
ATOM 1366 C CA . PHE A 1 182 ? -6.441 8.657 18.717 1.00 66.19 182 PHE A CA 1
ATOM 1367 C C . PHE A 1 182 ? -7.733 7.842 18.852 1.00 66.19 182 PHE A C 1
ATOM 1369 O O . PHE A 1 182 ? -8.802 8.290 18.427 1.00 66.19 182 PHE A O 1
ATOM 1376 N N . THR A 1 183 ? -7.65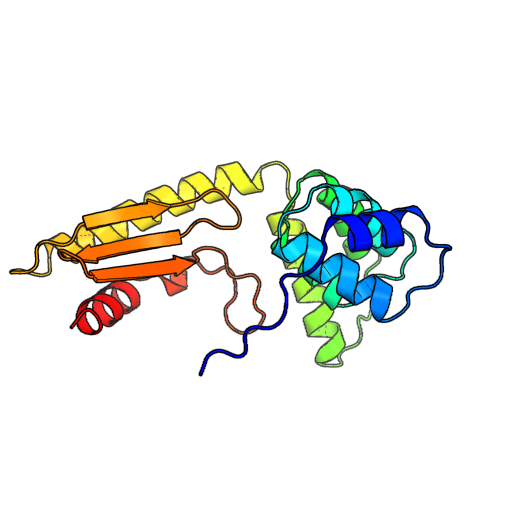7 6.681 19.509 1.00 62.00 183 THR A N 1
ATOM 1377 C CA . THR A 1 183 ? -8.821 5.815 19.759 1.00 62.00 183 THR A CA 1
ATOM 1378 C C . THR A 1 183 ? -9.909 6.564 20.538 1.00 62.00 183 THR A C 1
ATOM 1380 O O . THR A 1 183 ? -11.065 6.604 20.115 1.00 62.00 183 THR A O 1
ATOM 1383 N N . LEU A 1 184 ? -9.542 7.240 21.633 1.00 62.72 184 LEU A N 1
ATOM 1384 C CA . LEU A 1 184 ? -10.478 8.018 22.454 1.00 62.72 184 LEU A CA 1
ATOM 1385 C C . LEU A 1 184 ? -11.073 9.220 21.703 1.00 62.72 184 LEU A C 1
ATOM 1387 O O . LEU A 1 184 ? -12.269 9.486 21.827 1.00 62.72 184 LEU A O 1
ATOM 1391 N N . PHE A 1 185 ? -10.273 9.927 20.896 1.00 66.50 185 PHE A N 1
ATOM 1392 C CA . PHE A 1 185 ? -10.761 11.012 20.040 1.00 66.50 185 PHE A CA 1
ATOM 1393 C C . PHE A 1 185 ? -11.845 10.518 19.074 1.00 66.50 185 PHE A C 1
ATOM 1395 O O . PHE A 1 185 ? -12.884 11.163 18.916 1.00 66.50 185 PHE A O 1
ATOM 1402 N N . ARG A 1 186 ? -11.640 9.352 18.453 1.00 62.25 186 ARG A N 1
ATOM 1403 C CA . ARG A 1 186 ? -12.584 8.804 17.473 1.00 62.25 186 ARG A CA 1
ATOM 1404 C C . ARG A 1 186 ? -13.861 8.286 18.115 1.00 62.25 186 ARG A C 1
ATOM 1406 O O . ARG A 1 186 ? -14.930 8.555 17.567 1.00 62.25 186 ARG A O 1
ATOM 1413 N N . ILE A 1 187 ? -13.771 7.679 19.298 1.00 60.94 187 ILE A N 1
ATOM 1414 C CA . ILE A 1 187 ? -14.942 7.327 20.113 1.00 60.94 187 ILE A CA 1
ATOM 1415 C C . ILE A 1 187 ? -15.779 8.572 20.434 1.00 60.94 187 ILE A C 1
ATOM 1417 O O . ILE A 1 187 ? -16.992 8.561 20.256 1.00 60.94 187 ILE A O 1
ATOM 1421 N N . GLY A 1 188 ? -15.148 9.692 20.802 1.00 59.66 188 GLY A N 1
ATOM 1422 C CA . GLY A 1 188 ? -15.860 10.959 21.022 1.00 59.66 188 GLY A CA 1
ATOM 1423 C C . GLY A 1 188 ? -16.577 11.512 19.778 1.00 59.66 188 GLY A C 1
ATOM 1424 O O . GLY A 1 188 ? -17.534 12.273 19.904 1.00 59.66 188 GLY A O 1
ATOM 1425 N N . SER A 1 189 ? -16.148 11.114 18.577 1.00 60.28 189 SER A N 1
ATOM 1426 C CA . SER A 1 189 ? -16.719 11.535 17.286 1.00 60.28 189 SER A CA 1
ATOM 1427 C C . SER A 1 189 ? -17.753 10.562 16.686 1.00 60.28 189 SER A C 1
ATOM 1429 O O . SER A 1 189 ? -18.216 10.771 15.560 1.00 60.28 189 SER A O 1
ATOM 1431 N N . LEU A 1 190 ? -18.105 9.493 17.411 1.00 59.31 190 LEU A N 1
ATOM 1432 C CA . LEU A 1 190 ? -19.132 8.504 17.039 1.00 59.31 190 LEU A CA 1
ATOM 1433 C C . LEU A 1 190 ? -20.571 8.940 17.399 1.00 59.31 190 LEU A C 1
ATOM 1435 O O . LEU A 1 190 ? -21.474 8.110 17.391 1.00 59.31 190 LEU A O 1
ATOM 1439 N N . THR A 1 191 ? -20.785 10.225 17.706 1.00 52.62 191 THR A N 1
ATOM 1440 C CA . THR A 1 191 ? -22.101 10.791 18.062 1.00 52.62 191 THR A CA 1
ATOM 1441 C C . THR A 1 191 ? -22.949 11.194 16.861 1.00 52.62 191 THR A C 1
ATOM 1443 O O . THR A 1 191 ? -22.377 11.610 15.826 1.00 52.62 191 THR A O 1
#

Mean predicted aligned error: 7.74 Å

Foldseek 3Di:
DPPCDDDDPLVVLLVCLVPDDPDDDPSVLVSLLSCLQVLPPSSLVVLLSCLQVVNDDQSSLLSLLSNLALSCQVSLVVSLVVADPDQPPPPRSVLSSVSSVNSNCSNHPCNQVVVVVLVVVLQVQLVVLVVVVPDFDWDWDWDDGPPQIWIWIDGPPFIDIGGQDDSDPVDHNDNVCSHSVNSVVVVVVSD

Radius of gyration: 19.32 Å; Cα contacts (8 Å, |Δi|>4): 218; chains: 1; bounding box: 52×31×57 Å

Sequence (191 aa):
MADDAPEPDLDALAAFLAAGEPSVSDLTIEAVVTLAEHRDRRVVGPIIDLLTSGRADELVVRAAGWFADPGLHPALVALAEGRPDDPTTSPEGLVYWAQVERAVGRCRPDAAAEAEEIEVTLLAATQASVLEVDGIDLDVRLEGTYPTTEIVLSAGEAERRHAIWNFDILNPDEPATLDRQFTLFRIGSLT

pLDDT: mean 82.91, std 13.67, range [36.81, 98.19]

Secondary structure (DSSP, 8-state):
----PPPP-HHHHHHHHHH--S---HHHHHHHHHHHHTT-GGGHHHHHHHHHTT---HHHHHHHHHH--GGGHHHHHHHHHT--SS---SHHHHHHHHHHHHHHHHHSTTHHHHHHHHHHHHHHHHHHHHHTSTT---EEEEES-TTS-EEEEEETTEEEEEES----SSS-S-GGGGSHHHHHHHHHT--

Nearest PDB structures (foldseek):
  1oyz-assembly1_A  TM=8.491E-01  e=2.946E-01  Escherichia coli
  1e8o-assembly1_B  TM=4.215E-01  e=1.941E+00  Homo sapiens
  4ue5-assembly1_B  TM=4.218E-01  e=2.262E+00  Canis lupus familiaris